Protein AF-A0A1C4P9S2-F1 (afdb_monomer_lite)

Secondary structure (DSSP, 8-state):
-----------------------------------------------PPPGGGS--PPPEE--------HHHHHTHHHHHHHHHHHHHHHHHHHHHHHHHHHHHHHHHSS--HHHHHHHHHHHHHHHHHHHHHTTS-SSPPPS-SS--TT-S-EE--------HHHHHTHHHHHHHHHHHHHHHHHHHHHTHHHHHHHHHHHSS--HHHHHHHHHHHHHHHHHHHHHTTS-SS----TT---TT-S-TT---STTSS----HHHHHHHHHHHHHHHHHHTTTT--------------------

Sequence (303 aa):
TADPAHGGPGAGGPGAGGPSGADPARASPAGRAALGGRAAGGQGAVPYPPESAFEWLPPLDLPGPGRQRRWTVLLRLPLLLPHAVVLFFLSLAAFFTAIAGWFAALVLGRLPEPVFRYLAAYLAYEARVGASAMLLVDRYPPFALFRATGYEVRFENRPTHLNRLAVLFRIVLIIPAWIIASLVMSGWWTLGLLWWLITLVLGRMPLALHGASAAALRYHLRASAYWLLLTPAYPKRFFGDEPGVTDPVERYSATRPLLLSRGGKWLLVLFLVAGVVGGGRGSTYTSPHEETDTARPGSTAGR

Radius of gyration: 32.55 Å; chains: 1; bounding box: 92×138×60 Å

Structure (mmCIF, N/CA/C/O backbone):
data_AF-A0A1C4P9S2-F1
#
_entry.id   AF-A0A1C4P9S2-F1
#
loop_
_atom_site.group_PDB
_atom_site.id
_atom_site.type_symbol
_atom_site.label_atom_id
_atom_site.label_alt_id
_atom_site.label_comp_id
_atom_site.label_asym_id
_atom_site.label_entity_id
_atom_site.label_seq_id
_atom_site.pdbx_PDB_ins_code
_atom_site.Cartn_x
_atom_site.Cartn_y
_atom_site.Cartn_z
_atom_site.occupancy
_atom_site.B_iso_or_equiv
_atom_site.auth_seq_id
_atom_site.auth_comp_id
_atom_site.auth_asym_id
_atom_site.auth_atom_id
_atom_site.pdbx_PDB_model_num
ATOM 1 N N . THR A 1 1 ? -60.360 -40.715 -30.160 1.00 43.09 1 THR A N 1
ATOM 2 C CA . THR A 1 1 ? -60.037 -41.711 -31.202 1.00 43.09 1 THR A CA 1
ATOM 3 C C . THR A 1 1 ? -58.537 -41.939 -31.155 1.00 43.09 1 THR A C 1
ATOM 5 O O . THR A 1 1 ? -57.797 -41.087 -31.611 1.00 43.09 1 THR A O 1
ATOM 8 N N . ALA A 1 2 ? -58.042 -42.844 -30.312 1.00 40.81 2 ALA A N 1
ATOM 9 C CA . ALA A 1 2 ? -58.167 -44.311 -30.355 1.00 40.81 2 ALA A CA 1
ATOM 10 C C . ALA A 1 2 ? -56.935 -44.938 -31.041 1.00 40.81 2 ALA A C 1
ATOM 12 O O . ALA A 1 2 ? -56.831 -44.932 -32.262 1.00 40.81 2 ALA A O 1
ATOM 13 N N . ASP A 1 3 ? -56.029 -45.448 -30.204 1.00 50.78 3 ASP A N 1
ATOM 14 C CA . ASP A 1 3 ? -55.102 -46.555 -30.494 1.00 50.78 3 ASP A CA 1
ATOM 15 C C . ASP A 1 3 ? -55.925 -47.861 -30.676 1.00 50.78 3 ASP A C 1
ATOM 17 O O . ASP A 1 3 ? -57.063 -47.902 -30.181 1.00 50.78 3 ASP A O 1
ATOM 21 N N . PRO A 1 4 ? -55.443 -48.898 -31.399 1.00 54.06 4 PRO A N 1
ATOM 22 C CA . PRO A 1 4 ? -54.809 -50.018 -30.682 1.00 54.06 4 PRO A CA 1
ATOM 23 C C . PRO A 1 4 ? -53.700 -50.803 -31.435 1.00 54.06 4 PRO A C 1
ATOM 25 O O . PRO A 1 4 ? -53.904 -51.347 -32.517 1.00 54.06 4 PRO A O 1
ATOM 28 N N . ALA A 1 5 ? -52.561 -50.963 -30.759 1.00 42.81 5 ALA A N 1
ATOM 29 C CA . ALA A 1 5 ? -52.025 -52.217 -30.189 1.00 42.81 5 ALA A CA 1
ATOM 30 C C . ALA A 1 5 ? -52.048 -53.592 -30.923 1.00 42.81 5 ALA A C 1
ATOM 32 O O . ALA A 1 5 ? -53.068 -54.085 -31.394 1.00 42.81 5 ALA A O 1
ATOM 33 N N . HIS A 1 6 ? -50.936 -54.320 -30.707 1.00 39.09 6 HIS A N 1
ATOM 34 C CA . HIS A 1 6 ? -50.820 -55.780 -30.485 1.00 39.09 6 HIS A CA 1
ATOM 35 C C . HIS A 1 6 ? -49.649 -56.039 -29.489 1.00 39.09 6 HIS A C 1
ATOM 37 O O . HIS A 1 6 ? -48.761 -55.199 -29.383 1.00 39.09 6 HIS A O 1
ATOM 43 N N . GLY A 1 7 ? -49.535 -57.137 -28.721 1.00 33.34 7 GLY A N 1
ATOM 44 C CA . GLY A 1 7 ? -50.433 -58.299 -28.582 1.00 33.34 7 GLY A CA 1
ATOM 45 C C . GLY A 1 7 ? -50.246 -59.162 -27.305 1.00 33.34 7 GLY A C 1
ATOM 46 O O . GLY A 1 7 ? -51.247 -59.636 -26.777 1.00 33.34 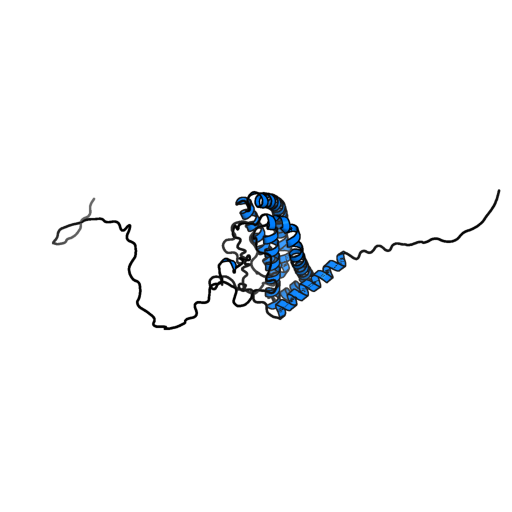7 GLY A O 1
ATOM 47 N N . GLY A 1 8 ? -49.027 -59.337 -26.758 1.00 34.25 8 GLY A N 1
ATOM 48 C CA . GLY A 1 8 ? -48.780 -60.149 -25.532 1.00 34.25 8 GLY A CA 1
ATOM 49 C C . GLY A 1 8 ? -48.344 -61.606 -25.806 1.00 34.25 8 GLY A C 1
ATOM 50 O O . GLY A 1 8 ? -47.977 -61.876 -26.951 1.00 34.25 8 GLY A O 1
ATOM 51 N N . PRO A 1 9 ? -48.373 -62.558 -24.831 1.00 50.38 9 PRO A N 1
ATOM 52 C CA . PRO A 1 9 ? -48.707 -62.498 -23.381 1.00 50.38 9 PRO A CA 1
ATOM 53 C C . PRO A 1 9 ? -47.539 -62.963 -22.439 1.00 50.38 9 PRO A C 1
ATOM 55 O O . PRO A 1 9 ? -46.553 -63.501 -22.923 1.00 50.38 9 PRO A O 1
ATOM 58 N N . GLY A 1 10 ? -47.498 -62.669 -21.122 1.00 37.28 10 GLY A N 1
ATOM 59 C CA . GLY A 1 10 ? -48.033 -63.474 -19.981 1.00 37.28 10 GLY A CA 1
ATOM 60 C C . GLY A 1 10 ? -46.950 -64.378 -19.313 1.00 37.28 10 GLY A C 1
ATOM 61 O O . GLY A 1 10 ? -46.092 -64.869 -20.027 1.00 37.28 10 GLY A O 1
ATOM 62 N N . ALA A 1 11 ? -46.874 -64.681 -18.000 1.00 37.53 11 ALA A N 1
ATOM 63 C CA . ALA A 1 11 ? -47.610 -64.281 -16.781 1.00 37.53 11 ALA A CA 1
ATOM 64 C C . ALA A 1 11 ? -46.820 -64.679 -15.483 1.00 37.53 11 ALA A C 1
ATOM 66 O O . ALA A 1 11 ? -45.961 -65.555 -15.557 1.00 37.53 11 ALA A O 1
ATOM 67 N N . GLY A 1 12 ? -47.145 -64.116 -14.297 1.00 32.09 12 GLY A N 1
ATOM 68 C CA . GLY A 1 12 ? -46.729 -64.644 -12.965 1.00 32.09 12 GLY A CA 1
ATOM 69 C C . GLY A 1 12 ? -46.293 -63.614 -11.889 1.00 32.09 12 GLY A C 1
ATOM 70 O O . GLY A 1 12 ? -45.352 -62.861 -12.105 1.00 32.09 12 GLY A O 1
ATOM 71 N N . GLY A 1 13 ? -46.935 -63.608 -10.707 1.00 31.22 13 GLY A N 1
ATOM 72 C CA . GLY A 1 13 ? -46.513 -62.891 -9.469 1.00 31.22 13 GLY A CA 1
ATOM 73 C C . GLY A 1 13 ? -46.615 -63.831 -8.245 1.00 31.22 13 GLY A C 1
ATOM 74 O O . GLY A 1 13 ? -46.592 -65.039 -8.477 1.00 31.22 13 GLY A O 1
ATOM 75 N N . PRO A 1 14 ? -46.885 -63.391 -6.988 1.00 49.97 14 PRO A N 1
ATOM 76 C CA . PRO A 1 14 ? -46.639 -62.100 -6.303 1.00 49.97 14 PRO A CA 1
ATOM 77 C C . PRO A 1 14 ? -46.088 -62.247 -4.834 1.00 49.97 14 PRO A C 1
ATOM 79 O O . PRO A 1 14 ? -46.028 -63.352 -4.308 1.00 49.97 14 PRO A O 1
ATOM 82 N N . GLY A 1 15 ? -45.837 -61.138 -4.101 1.00 32.25 15 GLY A N 1
ATOM 83 C CA . GLY A 1 15 ? -46.148 -61.056 -2.642 1.00 32.25 15 GLY A CA 1
ATOM 84 C C . GLY A 1 15 ? -45.057 -60.714 -1.586 1.00 32.25 15 GLY A C 1
ATOM 85 O O . GLY A 1 15 ? -43.970 -61.273 -1.611 1.00 32.25 15 GLY A O 1
ATOM 86 N N . ALA A 1 16 ? -45.460 -59.885 -0.592 1.00 34.88 16 ALA A N 1
ATOM 87 C CA . ALA A 1 16 ? -44.847 -59.561 0.731 1.00 34.88 16 ALA A CA 1
ATOM 88 C C . ALA A 1 16 ? -43.440 -58.892 0.769 1.00 34.88 16 ALA A C 1
ATOM 90 O O . ALA A 1 16 ? -42.614 -59.128 -0.097 1.00 34.88 16 ALA A O 1
ATOM 91 N N . GLY A 1 17 ? -43.053 -58.049 1.745 1.00 30.64 17 GLY A N 1
ATOM 92 C CA . GLY A 1 17 ? -43.704 -57.440 2.926 1.00 30.64 17 GLY A CA 1
ATOM 93 C C . GLY A 1 17 ? -42.649 -56.651 3.755 1.00 30.64 17 GLY A C 1
ATOM 94 O O . GLY A 1 17 ? -41.479 -57.015 3.713 1.00 30.64 17 GLY A O 1
ATOM 95 N N . GLY A 1 18 ? -43.005 -55.550 4.443 1.00 29.45 18 GLY A N 1
ATOM 96 C CA . GLY A 1 18 ? -42.052 -54.673 5.187 1.00 29.45 18 GLY A CA 1
ATOM 97 C C . GLY A 1 18 ? -41.648 -55.179 6.597 1.00 29.45 18 GLY A C 1
ATOM 98 O O . GLY A 1 18 ? -41.830 -56.369 6.845 1.00 29.45 18 GLY A O 1
ATOM 99 N N . PRO A 1 19 ? -41.197 -54.324 7.562 1.00 48.16 19 PRO A N 1
ATOM 100 C CA . PRO A 1 19 ? -41.138 -52.851 7.534 1.00 48.16 19 PRO A CA 1
ATOM 101 C C . PRO A 1 19 ? -39.893 -52.172 8.204 1.00 48.16 19 PRO A C 1
A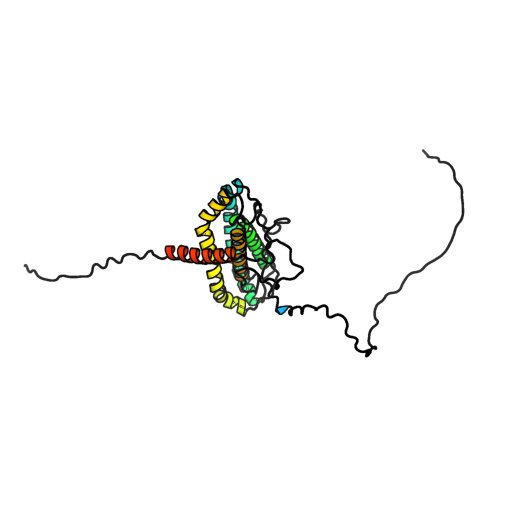TOM 103 O O . PRO A 1 19 ? -38.909 -52.796 8.581 1.00 48.16 19 PRO A O 1
ATOM 106 N N . SER A 1 20 ? -40.005 -50.844 8.334 1.00 34.25 20 SER A N 1
ATOM 107 C CA . SER A 1 20 ? -39.128 -49.805 8.918 1.00 34.25 20 SER A CA 1
ATOM 108 C C . SER A 1 20 ? -38.593 -49.968 10.366 1.00 34.25 20 SER A C 1
ATOM 110 O O . SER A 1 20 ? -39.341 -50.376 11.249 1.00 34.25 20 SER A O 1
ATOM 112 N N . GLY A 1 21 ? -37.386 -49.419 10.621 1.00 30.78 21 GLY A N 1
ATOM 113 C CA . GLY A 1 21 ? -37.150 -48.447 11.718 1.00 30.78 21 GLY A CA 1
ATOM 114 C C . GLY A 1 21 ? -36.255 -48.831 12.919 1.00 30.78 21 GLY A C 1
ATOM 115 O O . GLY A 1 21 ? -36.656 -49.662 13.724 1.00 30.78 21 GLY A O 1
ATOM 116 N N . ALA A 1 22 ? -35.116 -48.131 13.111 1.00 33.59 22 ALA A N 1
ATOM 117 C CA . ALA A 1 22 ? -34.456 -47.886 14.418 1.00 33.59 22 ALA A CA 1
ATOM 118 C C . ALA A 1 22 ? -33.306 -46.839 14.344 1.00 33.59 22 ALA A C 1
ATOM 120 O O . ALA A 1 22 ? -32.518 -46.846 13.399 1.00 33.59 22 ALA A O 1
ATOM 121 N N . ASP A 1 23 ? -33.193 -45.982 15.368 1.00 33.44 23 ASP A N 1
ATOM 122 C CA . ASP A 1 23 ? -32.120 -44.987 15.601 1.00 33.44 23 ASP A CA 1
ATOM 123 C C . ASP A 1 23 ? -30.788 -45.601 16.093 1.00 33.44 23 ASP A C 1
ATOM 125 O O . ASP A 1 23 ? -30.810 -46.582 16.841 1.00 33.44 23 ASP A O 1
ATOM 129 N N . PRO A 1 24 ? -29.634 -44.944 15.848 1.00 43.34 24 PRO A N 1
ATOM 130 C CA . PRO A 1 24 ? -28.403 -45.165 16.603 1.00 43.34 24 PRO A CA 1
ATOM 131 C C . PRO A 1 24 ? -27.957 -43.909 17.380 1.00 43.34 24 PRO A C 1
ATOM 133 O O . PRO A 1 24 ? -27.133 -43.120 16.913 1.00 43.34 24 PRO A O 1
ATOM 136 N N . ALA A 1 25 ? -28.425 -43.759 18.623 1.00 34.59 25 ALA A N 1
ATOM 137 C CA . ALA A 1 25 ? -27.866 -42.803 19.581 1.00 34.59 25 ALA A CA 1
ATOM 138 C C . ALA A 1 25 ? -27.509 -43.487 20.913 1.00 34.59 25 ALA A C 1
ATOM 140 O O . ALA A 1 25 ? -28.340 -44.171 21.502 1.00 34.59 25 ALA A O 1
ATOM 141 N N . ARG A 1 26 ? -26.297 -43.190 21.419 1.00 31.45 26 ARG A N 1
ATOM 142 C CA . ARG A 1 26 ? -25.684 -43.621 22.702 1.00 31.45 26 ARG A CA 1
ATOM 143 C C . ARG A 1 26 ? -25.128 -45.057 22.775 1.00 31.45 26 ARG A C 1
ATOM 145 O O . ARG A 1 26 ? -25.844 -45.987 23.119 1.00 31.45 26 ARG A O 1
ATOM 152 N N . ALA A 1 27 ? -23.798 -45.180 22.671 1.00 32.78 27 ALA A N 1
ATOM 153 C CA . ALA A 1 27 ? -23.015 -46.133 23.475 1.00 32.78 27 ALA A CA 1
ATOM 154 C C . ALA A 1 27 ? -21.528 -45.722 23.606 1.00 32.78 27 ALA A C 1
ATOM 156 O O . ALA A 1 27 ? -20.741 -45.771 22.664 1.00 32.78 27 ALA A O 1
ATOM 157 N N . SER A 1 28 ? -21.143 -45.333 24.816 1.00 30.88 28 SER A N 1
ATOM 158 C CA . SER A 1 28 ? -19.783 -45.322 25.381 1.00 30.88 28 SER A CA 1
ATOM 159 C C . SER A 1 28 ? -19.964 -45.300 26.908 1.00 30.88 28 SER A C 1
ATOM 161 O O . SER A 1 28 ? -20.996 -44.773 27.337 1.00 30.88 28 SER A O 1
ATOM 163 N N . PRO A 1 29 ? -19.040 -45.835 27.737 1.00 46.12 29 PRO A N 1
ATOM 164 C CA . PRO A 1 29 ? -17.592 -45.866 27.491 1.00 46.12 29 PRO A CA 1
ATOM 165 C C . PRO A 1 29 ? -16.850 -47.162 27.927 1.00 46.12 29 PRO A C 1
ATOM 167 O O . PRO A 1 29 ? -17.450 -48.111 28.413 1.00 46.12 29 PRO A O 1
ATOM 170 N N . ALA A 1 30 ? -15.512 -47.087 27.853 1.00 30.59 30 ALA A N 1
ATOM 171 C CA . ALA A 1 30 ? -14.510 -47.806 28.660 1.00 30.59 30 ALA A CA 1
ATOM 172 C C . ALA A 1 30 ? -14.251 -49.312 28.417 1.00 30.59 30 ALA A C 1
ATOM 174 O O . ALA A 1 30 ? -15.158 -50.123 28.283 1.00 30.59 30 ALA A O 1
ATOM 175 N N . GLY A 1 31 ? -12.961 -49.692 28.483 1.00 29.77 31 GLY A N 1
ATOM 176 C CA . GLY A 1 31 ? -12.561 -51.072 28.802 1.00 29.77 31 GLY A CA 1
ATOM 177 C C . GLY A 1 31 ? -11.628 -51.813 27.835 1.00 29.77 31 GLY A C 1
ATOM 178 O O . GLY A 1 31 ? -11.924 -52.956 27.502 1.00 29.77 31 GLY A O 1
ATOM 179 N N . ARG A 1 32 ? -10.475 -51.249 27.430 1.00 33.78 32 ARG A N 1
ATOM 180 C CA . ARG A 1 32 ? -9.329 -52.082 26.990 1.00 33.78 32 ARG A CA 1
ATOM 181 C C . ARG A 1 32 ? -7.975 -51.371 27.089 1.00 33.78 32 ARG A C 1
ATOM 183 O O . ARG A 1 32 ? -7.529 -50.701 26.164 1.00 33.78 32 ARG A O 1
ATOM 190 N N . ALA A 1 33 ? -7.324 -51.539 28.236 1.00 32.50 33 ALA A N 1
ATOM 191 C CA . ALA A 1 33 ? -5.915 -51.210 28.426 1.00 32.50 33 ALA A CA 1
ATOM 192 C C . ALA A 1 33 ? -5.016 -52.414 28.075 1.00 32.50 33 ALA A C 1
ATOM 194 O O . ALA A 1 33 ? -5.471 -53.554 28.088 1.00 32.50 33 ALA A O 1
ATOM 195 N N . ALA A 1 34 ? -3.732 -52.126 27.843 1.00 33.06 34 ALA A N 1
ATOM 196 C CA . ALA A 1 34 ? -2.607 -53.067 27.811 1.00 33.06 34 ALA A CA 1
ATOM 197 C C . ALA A 1 34 ? -2.615 -54.183 26.739 1.00 33.06 34 ALA A C 1
ATOM 199 O O . ALA A 1 34 ? -2.953 -55.335 26.996 1.00 33.06 34 ALA A O 1
ATOM 200 N N . LEU A 1 35 ? -2.026 -53.873 25.580 1.00 36.16 35 LEU A N 1
ATOM 201 C CA . LEU A 1 35 ? -1.140 -54.812 24.885 1.00 36.16 35 LEU A CA 1
ATOM 202 C C . LEU A 1 35 ? 0.050 -54.021 24.327 1.00 36.16 35 LEU A C 1
ATOM 204 O O . LEU A 1 35 ? -0.124 -53.027 23.624 1.00 36.16 35 LEU A O 1
ATOM 208 N N . GLY A 1 36 ? 1.253 -54.380 24.772 1.00 30.00 36 GLY A N 1
ATOM 209 C CA . GLY A 1 36 ? 2.428 -53.520 24.672 1.00 30.00 36 GLY A CA 1
ATOM 210 C C . GLY A 1 36 ? 3.180 -53.601 23.344 1.00 30.00 36 GLY A C 1
ATOM 211 O O . GLY A 1 36 ? 3.306 -54.663 22.745 1.00 30.00 36 GLY A O 1
ATOM 212 N N . GLY A 1 37 ? 3.750 -52.458 22.960 1.00 36.78 37 GLY A N 1
ATOM 213 C CA . GLY A 1 37 ? 5.077 -52.332 22.354 1.00 36.78 37 GLY A CA 1
ATOM 214 C C . GLY A 1 37 ? 5.491 -53.317 21.257 1.00 36.78 37 GLY A C 1
ATOM 215 O O . GLY A 1 37 ? 6.175 -54.303 21.524 1.00 36.78 37 GLY A O 1
ATOM 216 N N . ARG A 1 38 ? 5.311 -52.908 19.997 1.00 32.47 38 ARG A N 1
ATOM 217 C CA . ARG A 1 38 ? 6.300 -53.212 18.955 1.00 32.47 38 ARG A CA 1
ATOM 218 C C . ARG A 1 38 ? 6.548 -51.976 18.099 1.00 32.47 38 ARG A C 1
ATOM 220 O O . ARG A 1 38 ? 5.682 -51.553 17.341 1.00 32.47 38 ARG A O 1
ATOM 227 N N . ALA A 1 39 ? 7.726 -51.380 18.261 1.00 44.09 39 ALA A N 1
ATOM 228 C CA . ALA A 1 39 ? 8.149 -50.231 17.473 1.00 44.09 39 ALA A CA 1
ATOM 229 C C . ALA A 1 39 ? 8.314 -50.630 15.998 1.00 44.09 39 ALA A C 1
ATOM 231 O O . ALA A 1 39 ? 9.032 -51.581 15.689 1.00 44.09 39 ALA A O 1
ATOM 232 N N . ALA A 1 40 ? 7.668 -49.892 15.095 1.00 37.59 40 ALA A N 1
ATOM 233 C CA . ALA A 1 40 ? 7.840 -50.034 13.656 1.00 37.59 40 ALA A CA 1
ATOM 234 C C . ALA A 1 40 ? 7.594 -48.688 12.959 1.00 37.59 40 ALA A C 1
ATOM 236 O O . ALA A 1 40 ? 6.541 -48.085 13.135 1.00 37.59 40 ALA A O 1
ATOM 237 N N . GLY A 1 41 ? 8.557 -48.247 12.144 1.00 34.34 41 GLY A N 1
ATOM 238 C CA . GLY A 1 41 ? 8.346 -47.203 11.137 1.00 34.34 41 GLY A CA 1
ATOM 239 C C . GLY A 1 41 ? 8.140 -45.783 11.666 1.00 34.34 41 GLY A C 1
ATOM 240 O O . GLY A 1 41 ? 7.056 -45.224 11.529 1.00 34.34 41 GLY A O 1
ATOM 241 N N . GLY A 1 42 ? 9.208 -45.154 12.165 1.00 38.12 42 GLY A N 1
ATOM 242 C CA . GLY A 1 42 ? 9.249 -43.706 12.386 1.00 38.12 42 GLY A CA 1
ATOM 243 C C . GLY A 1 42 ? 9.218 -42.915 11.073 1.00 38.12 42 GLY A C 1
ATOM 244 O O . GLY A 1 42 ? 10.230 -42.351 10.668 1.00 38.12 42 GLY A O 1
ATOM 245 N N . GLN A 1 43 ? 8.060 -42.851 10.415 1.00 38.75 43 GLN A N 1
ATOM 246 C CA . GLN A 1 43 ? 7.764 -41.754 9.499 1.00 38.75 43 GLN A CA 1
ATOM 247 C C . GLN A 1 43 ? 7.588 -40.517 10.372 1.00 38.75 43 GLN A C 1
ATOM 249 O O . GLN A 1 43 ? 6.674 -40.468 11.194 1.00 38.75 43 GLN A O 1
ATOM 254 N N . GLY A 1 44 ? 8.518 -39.568 10.260 1.00 37.69 44 GLY A N 1
ATOM 255 C CA . GLY A 1 44 ? 8.544 -38.391 11.116 1.00 37.69 44 GLY A CA 1
ATOM 256 C C . GLY A 1 44 ? 7.249 -37.601 10.987 1.00 37.69 44 GLY A C 1
ATOM 257 O O . GLY A 1 44 ? 7.083 -36.846 10.030 1.00 37.69 44 GLY A O 1
ATOM 258 N N . ALA A 1 45 ? 6.359 -37.751 11.970 1.00 42.94 45 ALA A N 1
ATOM 259 C CA . ALA A 1 45 ? 5.307 -36.788 12.225 1.00 42.94 45 ALA A CA 1
ATOM 260 C C . ALA A 1 45 ? 6.015 -35.466 12.515 1.00 42.94 45 ALA A C 1
ATOM 262 O O . ALA A 1 45 ? 6.546 -35.269 13.609 1.00 42.94 45 ALA A O 1
ATOM 263 N N . VAL A 1 46 ? 6.104 -34.612 11.491 1.00 54.59 46 VAL A N 1
ATOM 264 C CA . VAL A 1 46 ? 6.636 -33.256 11.619 1.00 54.59 46 VAL A CA 1
ATOM 265 C C . VAL A 1 46 ? 5.871 -32.633 12.780 1.00 54.59 46 VAL A C 1
ATOM 267 O O . VAL A 1 46 ? 4.641 -32.580 12.690 1.00 54.59 46 VAL A O 1
ATOM 270 N N . PRO A 1 47 ? 6.532 -32.238 13.885 1.00 51.75 47 PRO A N 1
ATOM 271 C CA . PRO A 1 47 ? 5.823 -31.637 14.997 1.00 51.75 47 PRO A CA 1
ATOM 272 C C . PRO A 1 47 ? 5.190 -30.362 14.463 1.00 51.75 47 PRO A C 1
ATOM 274 O O . PRO A 1 47 ? 5.906 -29.403 14.175 1.00 51.75 47 PRO A O 1
ATOM 277 N N . TYR A 1 48 ? 3.870 -30.378 14.260 1.00 47.16 48 TYR A N 1
ATOM 278 C CA . TYR A 1 48 ? 3.144 -29.176 13.895 1.00 47.16 48 TYR A CA 1
ATOM 279 C C . TYR A 1 48 ? 3.441 -28.159 14.996 1.00 47.16 48 TYR A C 1
ATOM 281 O O . TYR A 1 48 ? 3.172 -28.454 16.168 1.00 47.16 48 TYR A O 1
ATOM 289 N N . PRO A 1 49 ? 4.044 -27.001 14.665 1.00 53.72 49 PRO A N 1
ATOM 290 C CA . PRO A 1 49 ? 4.174 -25.927 15.630 1.00 53.72 49 PRO A CA 1
ATOM 291 C C . PRO A 1 49 ? 2.796 -25.657 16.247 1.00 53.72 49 PRO A C 1
ATOM 293 O O . PRO A 1 49 ? 1.798 -25.753 15.525 1.00 53.72 49 PRO A O 1
ATOM 296 N N . PRO A 1 50 ? 2.709 -25.344 17.554 1.00 48.12 50 PRO A N 1
ATOM 297 C CA . PRO A 1 50 ? 1.426 -25.015 18.166 1.00 48.12 50 PRO A CA 1
ATOM 298 C C . PRO A 1 50 ? 0.750 -23.906 17.354 1.00 48.12 50 PRO A C 1
ATOM 300 O O . PRO A 1 50 ? 1.439 -23.062 16.785 1.00 48.12 50 PRO A O 1
ATOM 303 N N . GLU A 1 51 ? -0.582 -23.875 17.302 1.00 50.62 51 GLU A N 1
ATOM 304 C CA . GLU A 1 51 ? -1.333 -22.950 16.430 1.00 50.62 51 GLU A CA 1
ATOM 305 C C . GLU A 1 51 ? -0.961 -21.465 16.650 1.00 50.62 51 GLU A C 1
ATOM 307 O O . GLU A 1 51 ? -1.080 -20.642 15.746 1.00 50.62 51 GLU A O 1
ATOM 312 N N . SER A 1 52 ? -0.422 -21.128 17.827 1.00 45.22 52 SER A N 1
ATOM 313 C CA . SER A 1 52 ? 0.129 -19.814 18.186 1.00 45.22 52 SER A CA 1
ATOM 314 C C . SER A 1 52 ? 1.488 -19.460 17.556 1.00 45.22 52 SER A C 1
ATOM 316 O O . SER A 1 52 ? 1.854 -18.286 17.534 1.00 45.22 52 SER A O 1
ATOM 318 N N . ALA A 1 53 ? 2.250 -20.434 17.051 1.00 44.25 53 ALA A N 1
ATOM 319 C CA . ALA A 1 53 ? 3.540 -20.227 16.388 1.00 44.25 53 ALA A CA 1
ATOM 320 C C . ALA A 1 53 ? 3.393 -19.794 14.917 1.00 44.25 53 ALA A C 1
ATOM 322 O O . ALA A 1 53 ? 4.313 -19.197 14.353 1.00 44.25 53 ALA A O 1
ATOM 323 N N . PHE A 1 54 ? 2.228 -20.030 14.306 1.00 51.56 54 PHE A N 1
ATOM 324 C CA . PHE A 1 54 ? 1.866 -19.466 13.008 1.00 51.56 54 PHE A CA 1
ATOM 325 C C . PHE A 1 54 ? 1.146 -18.125 13.199 1.00 51.56 54 PHE A C 1
ATOM 327 O O . PHE A 1 54 ? -0.067 -18.013 13.033 1.00 51.56 54 PHE A O 1
ATOM 334 N N . GLU A 1 55 ? 1.910 -17.074 13.526 1.00 62.22 55 GLU A N 1
ATOM 335 C CA . GLU A 1 55 ? 1.414 -15.693 13.443 1.00 62.22 55 GLU A CA 1
ATOM 336 C C . GLU A 1 55 ? 0.906 -15.451 12.011 1.00 62.22 55 GLU A C 1
ATOM 338 O O . GLU A 1 55 ? 1.690 -15.391 11.059 1.00 62.22 55 GLU A O 1
ATOM 343 N N . TRP A 1 56 ? -0.416 -15.362 11.839 1.00 62.09 56 TRP A N 1
ATOM 344 C CA . TRP A 1 56 ? -1.023 -15.213 10.520 1.00 62.09 56 TRP A CA 1
ATOM 345 C C . TRP A 1 56 ? -0.720 -13.813 9.964 1.00 62.09 56 TRP A C 1
ATOM 347 O O . TRP A 1 56 ? -1.264 -12.800 10.410 1.00 62.09 56 TRP A O 1
ATOM 357 N N . LEU A 1 57 ? 0.187 -13.748 8.986 1.00 67.44 57 LEU A N 1
ATOM 358 C CA . LEU A 1 57 ? 0.505 -12.530 8.243 1.00 67.44 57 LEU A CA 1
ATOM 359 C C . LEU A 1 57 ? -0.302 -12.508 6.939 1.00 67.44 57 LEU A C 1
ATOM 361 O O . LEU A 1 57 ? -0.198 -13.475 6.181 1.00 67.44 57 LEU A O 1
ATOM 365 N N . PRO A 1 58 ? -0.986 -11.395 6.596 1.00 66.50 58 PRO A N 1
ATOM 366 C CA . PRO A 1 58 ? -1.708 -11.272 5.334 1.00 66.50 58 PRO A CA 1
ATOM 367 C C . PRO A 1 58 ? -0.850 -11.701 4.127 1.00 66.50 58 PRO A C 1
ATOM 369 O O . PRO A 1 58 ? 0.251 -11.150 3.919 1.00 66.50 58 PRO A O 1
ATOM 372 N N . PRO A 1 59 ? -1.289 -12.715 3.359 1.00 65.69 59 PRO A N 1
ATOM 373 C CA . PRO A 1 59 ? -0.621 -13.140 2.142 1.00 65.69 59 PRO A CA 1
ATOM 374 C C . PRO A 1 59 ? -0.992 -12.203 0.987 1.00 65.69 59 PRO A C 1
ATOM 376 O O . PRO A 1 59 ? -2.101 -11.675 0.919 1.00 65.69 59 PRO A O 1
ATOM 379 N N . LEU A 1 60 ? -0.051 -12.021 0.062 1.00 68.25 60 LEU A N 1
ATOM 380 C CA . LEU A 1 60 ? -0.295 -11.371 -1.220 1.00 68.25 60 LEU A CA 1
ATOM 381 C C . LEU A 1 60 ? -0.057 -12.413 -2.310 1.00 68.25 60 LEU A C 1
ATOM 383 O O . LEU A 1 60 ? 1.091 -12.753 -2.597 1.00 68.25 60 LEU A O 1
ATOM 387 N N . ASP A 1 61 ? -1.135 -12.916 -2.899 1.00 64.75 61 ASP A N 1
ATOM 388 C CA . ASP A 1 61 ? -1.054 -13.843 -4.020 1.00 64.75 61 ASP A CA 1
ATOM 389 C C . ASP A 1 61 ? -0.878 -13.041 -5.317 1.00 64.75 61 ASP A C 1
ATOM 391 O O . ASP A 1 61 ? -1.691 -12.171 -5.639 1.00 64.75 61 ASP A O 1
ATOM 395 N N . LEU A 1 62 ? 0.198 -13.330 -6.055 1.00 66.00 62 LEU A N 1
ATOM 396 C CA . LEU A 1 62 ? 0.574 -12.682 -7.315 1.00 66.00 62 LEU A CA 1
ATOM 397 C C . LEU A 1 62 ? 1.014 -13.740 -8.343 1.00 66.00 62 LEU A C 1
ATOM 399 O O . LEU A 1 62 ? 1.803 -14.625 -7.983 1.00 66.00 62 LEU A O 1
ATOM 403 N N . PRO A 1 63 ? 0.555 -13.650 -9.607 1.00 67.19 63 PRO A N 1
ATOM 404 C CA . PRO A 1 63 ? 0.993 -14.545 -10.673 1.00 67.19 63 PRO A CA 1
ATOM 405 C C . PRO A 1 63 ? 2.486 -14.348 -10.971 1.00 67.19 63 PRO A C 1
ATOM 407 O O . PRO A 1 63 ? 3.051 -13.289 -10.704 1.00 67.19 63 PRO A O 1
ATOM 410 N N . GLY A 1 64 ? 3.120 -15.372 -11.547 1.00 60.53 64 GLY A N 1
ATOM 411 C CA . GLY A 1 64 ? 4.528 -15.299 -11.944 1.00 60.53 64 GLY A CA 1
ATOM 412 C C . GLY A 1 64 ? 4.769 -14.297 -13.086 1.00 60.53 64 GLY A C 1
ATOM 413 O O . GLY A 1 64 ? 3.819 -13.876 -13.749 1.00 60.53 64 GLY A O 1
ATOM 414 N N . PRO A 1 65 ? 6.033 -13.925 -13.361 1.00 63.72 65 PRO A N 1
ATOM 415 C CA . PRO A 1 65 ? 6.368 -12.896 -14.345 1.00 63.72 65 PRO A CA 1
ATOM 416 C C . PRO A 1 65 ? 5.940 -13.285 -15.770 1.00 63.72 65 PRO A C 1
ATOM 418 O O . PRO A 1 65 ? 6.585 -14.100 -16.434 1.00 63.72 65 PRO A O 1
ATOM 421 N N . GLY A 1 66 ? 4.854 -12.665 -16.238 1.00 63.72 66 GLY A N 1
ATOM 422 C CA . GLY A 1 66 ? 4.284 -12.843 -17.574 1.00 63.72 66 GLY A CA 1
ATOM 423 C C . GLY A 1 66 ? 4.995 -12.068 -18.693 1.00 63.72 66 GLY A C 1
ATOM 424 O O . GLY A 1 66 ? 5.930 -11.289 -18.475 1.00 63.72 66 GLY A O 1
ATOM 425 N N . ARG A 1 67 ? 4.537 -12.294 -19.933 1.00 61.47 67 ARG A N 1
ATOM 426 C CA . ARG A 1 67 ? 4.937 -11.518 -21.120 1.00 61.47 67 ARG A CA 1
ATOM 427 C C . ARG A 1 67 ? 4.086 -10.254 -21.229 1.00 61.47 67 ARG A C 1
ATOM 429 O O . ARG A 1 67 ? 2.949 -10.312 -21.698 1.00 61.47 67 ARG A O 1
ATOM 436 N N . GLN A 1 68 ? 4.694 -9.115 -20.920 1.00 63.91 68 GLN A N 1
ATOM 437 C CA . GLN A 1 68 ? 4.025 -7.820 -20.992 1.00 63.91 68 GLN A CA 1
ATOM 438 C C . GLN A 1 68 ? 3.909 -7.335 -22.439 1.00 63.91 68 GLN A C 1
ATOM 440 O O . GLN A 1 68 ? 4.835 -7.472 -23.243 1.00 63.91 68 GLN A O 1
ATOM 445 N N . ARG A 1 69 ? 2.783 -6.712 -22.800 1.00 67.00 69 ARG A N 1
ATOM 446 C CA . ARG A 1 69 ? 2.672 -6.022 -24.094 1.00 67.00 69 ARG A CA 1
ATOM 447 C C . ARG A 1 69 ? 3.312 -4.637 -23.956 1.00 67.00 69 ARG A C 1
ATOM 449 O O . ARG A 1 69 ? 2.913 -3.850 -23.108 1.00 67.00 69 ARG A O 1
ATOM 456 N N . ARG A 1 70 ? 4.283 -4.305 -24.814 1.00 69.38 70 ARG A N 1
ATOM 457 C CA . ARG A 1 70 ? 5.026 -3.021 -24.756 1.00 69.38 70 ARG A CA 1
ATOM 458 C C . ARG A 1 70 ? 4.092 -1.797 -24.745 1.00 69.38 70 ARG A C 1
ATOM 460 O O . ARG A 1 70 ? 4.288 -0.872 -23.965 1.00 69.38 70 ARG A O 1
ATOM 467 N N . TRP A 1 71 ? 3.013 -1.849 -25.526 1.00 61.41 71 TRP A N 1
ATOM 468 C CA . TRP A 1 71 ? 1.959 -0.827 -25.548 1.00 61.41 71 TRP A CA 1
ATOM 469 C C . TRP A 1 71 ? 1.198 -0.674 -24.222 1.00 61.41 71 TRP A C 1
ATOM 471 O O . TRP A 1 71 ? 0.887 0.449 -23.836 1.00 61.41 71 TRP A O 1
ATOM 481 N N . THR A 1 72 ? 0.934 -1.764 -23.489 1.00 67.12 72 THR A N 1
ATOM 482 C CA . THR A 1 72 ? 0.276 -1.684 -22.172 1.00 67.12 72 THR A CA 1
ATOM 483 C C . THR A 1 72 ? 1.226 -1.237 -21.064 1.00 67.12 72 THR A C 1
ATOM 485 O O . THR A 1 72 ? 0.742 -0.851 -20.010 1.00 67.12 72 THR A O 1
ATOM 488 N N . VAL A 1 73 ? 2.548 -1.256 -21.282 1.00 70.88 73 VAL A N 1
ATOM 489 C CA . VAL A 1 73 ? 3.543 -0.614 -20.399 1.00 70.88 73 VAL A CA 1
ATOM 490 C C . VAL A 1 73 ? 3.576 0.899 -20.644 1.00 70.88 73 VAL A C 1
ATOM 492 O O . VAL A 1 73 ? 3.493 1.677 -19.695 1.00 70.88 73 VAL A O 1
ATOM 495 N N . LEU A 1 74 ? 3.627 1.321 -21.915 1.00 74.44 74 LEU A N 1
ATOM 496 C CA . LEU A 1 74 ? 3.639 2.735 -22.308 1.00 74.44 74 LEU A CA 1
ATOM 497 C C . LEU A 1 74 ? 2.365 3.466 -21.848 1.00 74.44 74 LEU A C 1
ATOM 499 O O . LEU A 1 74 ? 2.433 4.460 -21.132 1.00 74.44 74 LEU A O 1
ATOM 503 N N . LEU A 1 75 ? 1.193 2.940 -22.216 1.00 75.12 75 LEU A N 1
ATOM 504 C CA . LEU A 1 75 ? -0.100 3.565 -21.924 1.00 75.12 75 LEU A CA 1
ATOM 505 C C . LEU A 1 75 ? -0.576 3.346 -20.480 1.00 75.12 75 LEU A C 1
ATOM 507 O O . LEU A 1 75 ? -1.648 3.827 -20.117 1.00 75.12 75 LEU A O 1
ATOM 511 N N . ARG A 1 76 ? 0.180 2.635 -19.630 1.00 75.44 76 ARG A N 1
ATOM 512 C CA . ARG A 1 76 ? -0.308 2.294 -18.288 1.00 75.44 76 ARG A CA 1
ATOM 513 C C . ARG A 1 76 ? -0.421 3.481 -17.355 1.00 75.44 76 ARG A C 1
ATOM 515 O O . ARG A 1 76 ? -1.394 3.541 -16.615 1.00 75.44 76 ARG A O 1
ATOM 522 N N . LEU A 1 77 ? 0.538 4.406 -17.395 1.00 75.81 77 LEU A N 1
ATOM 523 C CA . LEU A 1 77 ? 0.520 5.598 -16.547 1.00 75.81 77 LEU A CA 1
ATOM 524 C C . LEU A 1 77 ? -0.764 6.431 -16.754 1.00 75.81 77 LEU A C 1
ATOM 526 O O . LEU A 1 77 ? -1.486 6.625 -15.777 1.00 75.81 77 LEU A O 1
ATOM 530 N N . PRO A 1 78 ? -1.128 6.848 -17.990 1.00 81.06 78 PRO A N 1
ATOM 531 C CA . PRO A 1 78 ? -2.382 7.569 -18.210 1.00 81.06 78 PRO A CA 1
ATOM 532 C C . PRO A 1 78 ? -3.624 6.697 -17.969 1.00 81.06 78 PRO A C 1
ATOM 534 O O . PRO A 1 78 ? -4.607 7.188 -17.421 1.00 81.06 78 PRO A O 1
ATOM 537 N N . LEU A 1 79 ? -3.591 5.397 -18.292 1.00 80.69 79 LEU A N 1
ATOM 538 C CA . LEU A 1 79 ? -4.731 4.496 -18.057 1.00 80.69 79 LEU A CA 1
ATOM 539 C C . LEU A 1 79 ? -4.975 4.206 -16.559 1.00 80.69 79 LEU A C 1
ATOM 541 O O . LEU A 1 79 ? -6.079 3.835 -16.171 1.00 80.69 79 LEU A O 1
ATOM 545 N N . LEU A 1 80 ? -3.970 4.395 -15.699 1.00 83.19 80 LEU A N 1
ATOM 546 C CA . LEU A 1 80 ? -4.091 4.307 -14.240 1.00 83.19 80 LEU A CA 1
ATOM 547 C C . LEU A 1 80 ? -4.552 5.620 -13.588 1.00 83.19 80 LEU A C 1
ATOM 549 O O . LEU A 1 80 ? -4.962 5.587 -12.429 1.00 83.19 80 LEU A O 1
ATOM 553 N N . LEU A 1 81 ? -4.559 6.752 -14.302 1.00 86.56 81 LEU A N 1
ATOM 554 C CA . LEU A 1 81 ? -5.000 8.039 -13.751 1.00 86.56 81 LEU A CA 1
ATOM 555 C C . LEU A 1 81 ? -6.444 7.995 -13.194 1.00 86.56 81 LEU A C 1
ATOM 557 O O . LEU A 1 81 ? -6.643 8.446 -12.065 1.00 86.56 81 LEU A O 1
ATOM 561 N N . PRO A 1 82 ? -7.443 7.375 -13.862 1.00 87.25 82 PRO A N 1
ATOM 562 C CA . PRO A 1 82 ? -8.780 7.224 -13.282 1.00 87.25 82 PRO A CA 1
ATOM 563 C C . PRO A 1 82 ? -8.791 6.327 -12.033 1.00 87.25 82 PRO A C 1
ATOM 565 O O . PRO A 1 82 ? -9.545 6.574 -11.095 1.00 87.25 82 PRO A O 1
ATOM 568 N N . HIS A 1 83 ? -7.924 5.308 -11.979 1.00 86.94 83 HIS A N 1
ATOM 569 C CA . HIS A 1 83 ? -7.761 4.467 -10.789 1.00 86.94 83 HIS A CA 1
ATOM 570 C C . HIS A 1 83 ? -7.156 5.246 -9.613 1.00 86.94 83 HIS A C 1
ATOM 572 O O . HIS A 1 83 ? -7.573 5.017 -8.479 1.00 86.94 83 HIS A O 1
ATOM 578 N N . ALA A 1 84 ? -6.234 6.181 -9.866 1.00 85.69 84 ALA A N 1
ATOM 579 C CA . ALA A 1 84 ? -5.676 7.066 -8.845 1.00 85.69 84 ALA A CA 1
ATOM 580 C C . ALA A 1 84 ? -6.742 8.012 -8.262 1.00 85.69 84 ALA A C 1
ATOM 582 O O . ALA A 1 84 ? -6.828 8.149 -7.044 1.00 85.69 84 ALA A O 1
ATOM 583 N N . VAL A 1 85 ? -7.612 8.586 -9.105 1.00 89.88 85 VAL A N 1
ATOM 584 C CA . VAL A 1 85 ? -8.752 9.407 -8.652 1.00 89.88 85 VAL A CA 1
ATOM 585 C C . VAL A 1 85 ? -9.716 8.586 -7.791 1.00 89.88 85 VAL A C 1
ATOM 587 O O . VAL A 1 85 ? -10.082 9.015 -6.698 1.00 89.88 85 VAL A O 1
ATOM 590 N N . VAL A 1 86 ? -10.087 7.374 -8.225 1.00 90.69 86 VAL A N 1
ATOM 591 C CA . VAL A 1 86 ? -10.947 6.485 -7.423 1.00 90.69 86 VAL A CA 1
ATOM 592 C C . VAL A 1 86 ? -10.275 6.118 -6.097 1.00 90.69 86 VAL A C 1
ATOM 594 O O . VAL A 1 86 ? -10.930 6.196 -5.062 1.00 90.69 86 VAL A O 1
ATOM 597 N N . LEU A 1 87 ? -8.981 5.766 -6.102 1.00 89.50 87 LEU A N 1
ATOM 598 C CA . LEU A 1 87 ? -8.216 5.474 -4.884 1.00 89.50 87 LEU A CA 1
ATOM 599 C C . LEU A 1 87 ? -8.160 6.659 -3.919 1.00 89.50 87 LEU A C 1
ATOM 601 O O . LEU A 1 87 ? -8.217 6.426 -2.720 1.00 89.50 87 LEU A O 1
ATOM 605 N N . PHE A 1 88 ? -8.072 7.895 -4.410 1.00 90.88 88 PHE A N 1
ATOM 606 C CA . PHE A 1 88 ? -8.040 9.095 -3.572 1.00 90.88 88 PHE A CA 1
ATOM 607 C C . PHE A 1 88 ? -9.347 9.292 -2.786 1.00 90.88 88 PHE A C 1
ATOM 609 O O . PHE A 1 88 ? -9.323 9.474 -1.570 1.00 90.88 88 PHE A O 1
ATOM 616 N N . PHE A 1 89 ? -10.506 9.176 -3.442 1.00 93.62 89 PHE A N 1
ATOM 617 C CA . PHE A 1 89 ? -11.792 9.227 -2.732 1.00 93.62 89 PHE A CA 1
ATOM 618 C C . PHE A 1 89 ? -11.969 8.040 -1.775 1.00 93.62 89 PHE A C 1
ATOM 620 O O . PHE A 1 89 ? -12.508 8.187 -0.676 1.00 93.62 89 PHE A O 1
ATOM 627 N N . LEU A 1 90 ? -11.477 6.865 -2.171 1.00 91.31 90 LEU A N 1
ATOM 628 C CA . LEU A 1 90 ? -11.495 5.666 -1.342 1.00 91.31 90 LEU A CA 1
ATOM 629 C C . LEU A 1 90 ? -10.592 5.772 -0.109 1.00 91.31 90 LEU A C 1
ATOM 631 O O . LEU A 1 90 ? -10.994 5.333 0.962 1.00 91.31 90 LEU A O 1
ATOM 635 N N . SER A 1 91 ? -9.399 6.353 -0.228 1.00 89.81 91 SER A N 1
ATOM 636 C CA . SER A 1 91 ? -8.474 6.512 0.895 1.00 89.81 91 SER A CA 1
ATOM 637 C C . SER A 1 91 ? -8.976 7.563 1.882 1.00 89.81 91 SER A C 1
ATOM 639 O O . SER A 1 91 ? -8.834 7.371 3.087 1.00 89.81 91 SER A O 1
ATOM 641 N N . LEU A 1 92 ? -9.661 8.608 1.405 1.00 91.50 92 LEU A N 1
ATOM 642 C CA . LEU A 1 92 ? -10.343 9.578 2.261 1.00 91.50 92 LEU A CA 1
ATOM 643 C C . LEU A 1 92 ? -11.469 8.919 3.078 1.00 91.50 92 LEU 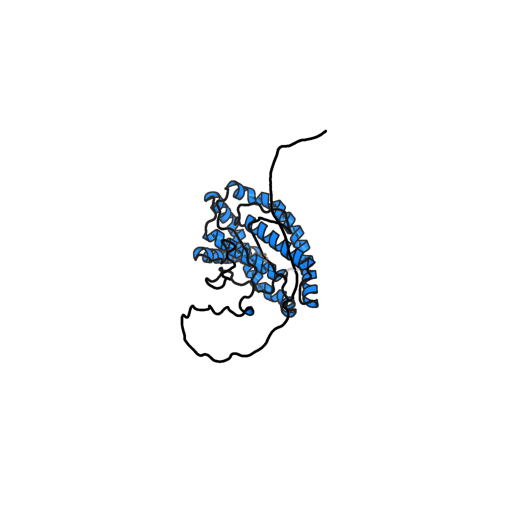A C 1
ATOM 645 O O . LEU A 1 92 ? -11.534 9.077 4.297 1.00 91.50 92 LEU A O 1
ATOM 649 N N . ALA A 1 93 ? -12.321 8.113 2.441 1.00 93.31 93 ALA A N 1
ATOM 650 C CA . ALA A 1 93 ? -13.339 7.340 3.152 1.00 93.31 93 ALA A CA 1
ATOM 651 C C . ALA A 1 93 ? -12.725 6.257 4.070 1.00 93.31 93 ALA A C 1
ATOM 653 O O . ALA A 1 93 ? -13.234 6.027 5.171 1.00 93.31 93 ALA A O 1
ATOM 654 N N . ALA A 1 94 ? -11.601 5.641 3.685 1.00 90.38 94 ALA A N 1
ATOM 655 C CA . ALA A 1 94 ? -10.848 4.711 4.529 1.00 90.38 94 ALA A CA 1
ATOM 656 C C . ALA A 1 94 ? -10.235 5.393 5.755 1.00 90.38 94 ALA A C 1
ATOM 658 O O . ALA A 1 94 ? -10.250 4.798 6.825 1.00 90.38 94 ALA A O 1
ATOM 659 N N . PHE A 1 95 ? -9.768 6.638 5.641 1.00 91.75 95 PHE A N 1
ATOM 660 C CA . PHE A 1 95 ? -9.241 7.424 6.756 1.00 91.75 95 PHE A CA 1
ATOM 661 C C . PHE A 1 95 ? -10.305 7.639 7.842 1.00 91.75 95 PHE A C 1
ATOM 663 O O . PHE A 1 95 ? -10.105 7.233 8.988 1.00 91.75 95 PHE A O 1
ATOM 670 N N . PHE A 1 96 ? -11.483 8.162 7.483 1.00 93.69 96 PHE A N 1
ATOM 671 C CA . PHE A 1 96 ? -12.593 8.316 8.435 1.00 93.69 96 PHE A CA 1
ATOM 672 C C . PHE A 1 96 ? -13.089 6.967 8.985 1.00 93.69 96 PHE A C 1
ATOM 674 O O . PHE A 1 96 ? -13.355 6.840 10.182 1.00 93.69 96 PHE A O 1
ATOM 681 N N . THR A 1 97 ? -13.147 5.933 8.140 1.00 92.44 97 THR A N 1
ATOM 682 C CA . THR A 1 97 ? -13.539 4.575 8.557 1.00 92.44 97 THR A CA 1
ATOM 683 C C . THR A 1 97 ? -12.524 3.951 9.522 1.00 92.44 97 THR A C 1
ATOM 685 O O . THR A 1 97 ? -12.920 3.270 10.465 1.00 92.44 97 THR A O 1
ATOM 688 N N . ALA A 1 98 ? -11.226 4.209 9.342 1.00 89.44 98 ALA A N 1
ATOM 689 C CA . ALA A 1 98 ? -10.163 3.746 10.229 1.00 89.44 98 ALA A CA 1
ATOM 690 C C . ALA A 1 98 ? -10.178 4.479 11.576 1.00 89.44 98 ALA A C 1
ATOM 692 O O . ALA A 1 98 ? -9.994 3.832 12.602 1.00 89.44 98 ALA A O 1
ATOM 693 N N . ILE A 1 99 ? -10.480 5.784 11.604 1.00 91.19 99 ILE A N 1
ATOM 694 C CA . ILE A 1 99 ? -10.689 6.536 12.854 1.00 91.19 99 ILE A CA 1
ATOM 695 C C . ILE A 1 99 ? -11.857 5.930 13.647 1.00 91.19 99 ILE A C 1
ATOM 697 O O . ILE A 1 99 ? -11.691 5.566 14.812 1.00 91.19 99 ILE A O 1
ATOM 701 N N . ALA A 1 100 ? -13.016 5.735 13.008 1.00 90.31 100 ALA A N 1
ATOM 702 C CA . ALA A 1 100 ? -14.163 5.077 13.640 1.00 90.31 100 ALA A CA 1
ATOM 703 C C . ALA A 1 100 ? -13.828 3.640 14.095 1.00 90.31 100 ALA A C 1
ATOM 705 O O . ALA A 1 100 ? -14.199 3.220 15.193 1.00 90.31 100 ALA A O 1
ATOM 706 N N . GLY A 1 101 ? -13.074 2.901 13.276 1.00 89.31 101 GLY A N 1
ATOM 707 C CA . GLY A 1 101 ? -12.574 1.563 13.582 1.00 89.31 101 GLY A CA 1
ATOM 708 C C . GLY A 1 101 ? -11.598 1.515 14.757 1.00 89.31 101 GLY A C 1
ATOM 709 O O . GLY A 1 101 ? -11.634 0.551 15.515 1.00 89.31 101 GLY A O 1
ATOM 710 N N . TRP A 1 102 ? -10.775 2.546 14.954 1.00 90.38 102 TRP A N 1
ATOM 711 C CA . TRP A 1 102 ? -9.834 2.654 16.070 1.00 90.38 102 TRP A CA 1
ATOM 712 C C . TRP A 1 102 ? -10.566 2.845 17.401 1.00 90.38 102 TRP A C 1
ATOM 714 O O . TRP A 1 102 ? -10.340 2.073 18.335 1.00 90.38 102 TRP A O 1
ATOM 724 N N . PHE A 1 103 ? -11.527 3.775 17.465 1.00 89.81 103 PHE A N 1
ATOM 725 C CA . PHE A 1 103 ? -12.393 3.932 18.641 1.00 89.81 103 PHE A CA 1
ATOM 726 C C . PHE A 1 103 ? -13.187 2.651 18.932 1.00 89.81 103 PHE A C 1
ATOM 728 O O . PHE A 1 103 ? -13.202 2.172 20.068 1.00 89.81 103 PHE A O 1
ATOM 735 N N . ALA A 1 104 ? -13.785 2.037 17.906 1.00 87.69 104 ALA A N 1
ATOM 736 C CA . ALA A 1 104 ? -14.499 0.776 18.070 1.00 87.69 104 ALA A CA 1
ATOM 737 C C . ALA A 1 104 ? -13.577 -0.360 18.555 1.00 87.69 104 ALA A C 1
ATOM 739 O O . ALA A 1 104 ? -13.960 -1.114 19.446 1.00 87.69 104 ALA A O 1
ATOM 740 N N . ALA A 1 105 ? -12.345 -0.456 18.049 1.00 87.50 105 ALA A N 1
ATOM 741 C CA . ALA A 1 105 ? -11.367 -1.449 18.486 1.00 87.50 105 ALA A CA 1
ATOM 742 C C . ALA A 1 105 ? -10.920 -1.245 19.943 1.00 87.50 105 ALA A C 1
ATOM 744 O O . ALA A 1 105 ? -10.740 -2.232 20.657 1.00 87.50 105 ALA A O 1
ATOM 745 N N . LEU A 1 106 ? -10.797 -0.001 20.420 1.00 87.00 106 LEU A N 1
ATOM 746 C CA . LEU A 1 106 ? -10.500 0.279 21.829 1.00 87.00 106 LEU A CA 1
ATOM 747 C C . LEU A 1 106 ? -11.637 -0.140 22.771 1.00 87.00 106 LEU A C 1
ATOM 749 O O . LEU A 1 106 ? -11.355 -0.657 23.853 1.00 87.00 106 LEU A O 1
ATOM 753 N N . VAL A 1 107 ? -12.902 0.038 22.369 1.00 86.06 107 VAL A N 1
ATOM 754 C CA . VAL A 1 107 ? -14.081 -0.272 23.204 1.00 86.06 107 VAL A CA 1
ATOM 755 C C . VAL A 1 107 ? -14.505 -1.746 23.104 1.00 86.06 107 VAL A C 1
ATOM 757 O O . VAL A 1 107 ? -14.822 -2.361 24.125 1.00 86.06 107 VAL A O 1
ATOM 760 N N . LEU A 1 108 ? -14.463 -2.354 21.914 1.00 85.00 108 LEU A N 1
ATOM 761 C CA . LEU A 1 108 ? -14.906 -3.736 21.672 1.00 85.00 108 LEU A CA 1
ATOM 762 C C . LEU A 1 108 ? -13.758 -4.763 21.666 1.00 85.00 108 LEU A C 1
ATOM 764 O O . LEU A 1 108 ? -14.026 -5.956 21.788 1.00 85.00 108 LEU A O 1
ATOM 768 N N . GLY A 1 109 ? -12.498 -4.354 21.482 1.00 81.69 109 GLY A N 1
ATOM 769 C CA . GLY A 1 109 ? -11.383 -5.284 21.227 1.00 81.69 109 GLY A CA 1
ATOM 770 C C . GLY A 1 109 ? -11.443 -5.974 19.853 1.00 81.69 109 GLY A C 1
ATOM 771 O O . GLY A 1 109 ? -10.786 -6.991 19.639 1.00 81.69 109 GLY A O 1
ATOM 772 N N . ARG A 1 110 ? -12.264 -5.465 18.924 1.00 83.62 110 ARG A N 1
ATOM 773 C CA . ARG A 1 110 ? -12.413 -5.947 17.539 1.00 83.62 110 ARG A CA 1
ATOM 774 C C . ARG A 1 110 ? -12.989 -4.848 16.644 1.00 83.62 110 ARG A C 1
ATOM 776 O O . ARG A 1 110 ? -13.662 -3.948 17.144 1.00 83.62 110 ARG A O 1
ATOM 783 N N . LEU A 1 111 ? -12.774 -4.946 15.332 1.00 83.56 111 LEU A N 1
ATOM 784 C CA . LEU A 1 111 ? -13.451 -4.074 14.365 1.00 83.56 111 LEU A CA 1
ATOM 785 C C . LEU A 1 111 ? -14.927 -4.485 14.201 1.00 83.56 111 LEU A C 1
ATOM 787 O O . LEU A 1 111 ? -15.222 -5.682 14.172 1.00 83.56 111 LEU A O 1
ATOM 791 N N . PRO A 1 112 ? -15.857 -3.526 14.041 1.00 87.00 112 PRO A N 1
ATOM 792 C CA . PRO A 1 112 ? -17.204 -3.808 13.560 1.00 87.00 112 PRO A CA 1
ATOM 793 C C . PRO A 1 112 ? -17.173 -4.367 12.133 1.00 87.00 112 PRO A C 1
ATOM 795 O O . PRO A 1 112 ? -16.427 -3.873 11.288 1.00 87.00 112 PRO A O 1
ATOM 798 N N . GLU A 1 113 ? -18.045 -5.329 11.835 1.00 87.44 113 GLU A N 1
ATOM 799 C CA . GLU A 1 113 ? -18.155 -5.966 10.514 1.00 87.44 113 GLU A CA 1
ATOM 800 C C . GLU A 1 113 ? -18.209 -4.983 9.317 1.00 87.44 113 GLU A C 1
ATOM 802 O O . GLU A 1 113 ? -17.423 -5.154 8.384 1.00 87.44 113 GLU A O 1
ATOM 807 N N . PRO A 1 114 ? -19.042 -3.914 9.299 1.00 88.44 114 PRO A N 1
ATOM 808 C CA . PRO A 1 114 ? -19.072 -2.996 8.155 1.00 88.44 114 PRO A CA 1
ATOM 809 C C . PRO A 1 114 ? -17.756 -2.225 7.961 1.00 88.44 114 PRO A C 1
ATOM 811 O O . PRO A 1 114 ? -17.361 -1.983 6.820 1.00 88.44 114 PRO A O 1
ATOM 814 N N . VAL A 1 115 ? -17.065 -1.885 9.057 1.00 88.44 115 VAL A N 1
ATOM 815 C CA . VAL A 1 115 ? -15.761 -1.201 9.055 1.00 88.44 115 VAL A CA 1
ATOM 816 C C . VAL A 1 115 ? -14.691 -2.136 8.493 1.00 88.44 115 VAL A C 1
ATOM 818 O O . VAL A 1 115 ? -13.991 -1.773 7.549 1.00 88.44 115 VAL A O 1
ATOM 821 N N . PHE A 1 116 ? -14.612 -3.364 9.017 1.00 87.06 116 PHE A N 1
ATOM 822 C CA . PHE A 1 116 ? -13.684 -4.389 8.536 1.00 87.06 116 PHE A CA 1
ATOM 823 C C . PHE A 1 116 ? -13.885 -4.671 7.042 1.00 87.06 116 PHE A C 1
ATOM 825 O O . PHE A 1 116 ? -12.933 -4.604 6.264 1.00 87.06 116 PHE A O 1
ATOM 832 N N . ARG A 1 117 ? -15.133 -4.906 6.618 1.00 88.06 117 ARG A N 1
ATOM 833 C CA . ARG A 1 117 ? -15.484 -5.203 5.224 1.00 88.06 117 ARG A CA 1
ATOM 834 C C . ARG A 1 117 ? -15.111 -4.071 4.266 1.00 88.06 117 ARG A C 1
ATOM 836 O O . ARG A 1 117 ? -14.639 -4.349 3.164 1.00 88.06 117 ARG A O 1
ATOM 843 N N . TYR A 1 118 ? -15.309 -2.811 4.664 1.00 89.81 118 TYR A N 1
ATOM 844 C CA . TYR A 1 118 ? -14.898 -1.665 3.853 1.00 89.81 118 TYR A CA 1
ATOM 845 C C . TYR A 1 118 ? -13.370 -1.578 3.733 1.00 89.81 118 TYR A C 1
ATOM 847 O O . TYR A 1 118 ? -12.846 -1.534 2.622 1.00 89.81 118 TYR A O 1
ATOM 855 N N . LEU A 1 119 ? -12.650 -1.612 4.860 1.00 89.62 119 LEU A N 1
ATOM 856 C CA . LEU A 1 119 ? -11.191 -1.472 4.883 1.00 89.62 119 LEU A CA 1
ATOM 857 C C . LEU A 1 119 ? -10.488 -2.634 4.160 1.00 89.62 119 LEU A C 1
ATOM 859 O O . LEU A 1 119 ? -9.524 -2.411 3.428 1.00 89.62 119 LEU A O 1
ATOM 863 N N . ALA A 1 120 ? -11.002 -3.860 4.284 1.00 88.06 120 ALA A N 1
ATOM 864 C CA . ALA A 1 120 ? -10.494 -5.018 3.554 1.00 88.06 120 ALA A CA 1
ATOM 865 C C . ALA A 1 120 ? -10.712 -4.884 2.035 1.00 88.06 120 ALA A C 1
ATOM 867 O O . ALA A 1 120 ? -9.806 -5.191 1.260 1.00 88.06 120 ALA A O 1
ATOM 868 N N . ALA A 1 121 ? -11.875 -4.385 1.597 1.00 87.44 121 ALA A N 1
ATOM 869 C CA . ALA A 1 121 ? -12.161 -4.138 0.181 1.00 87.44 121 ALA A CA 1
ATOM 870 C C . ALA A 1 121 ? -11.312 -2.993 -0.399 1.00 87.44 121 ALA A C 1
ATOM 872 O O . ALA A 1 121 ? -10.800 -3.119 -1.513 1.00 87.44 121 ALA A O 1
ATOM 873 N N . TYR A 1 122 ? -11.118 -1.917 0.374 1.00 89.62 122 TYR A N 1
ATOM 874 C CA . TYR A 1 122 ? -10.194 -0.824 0.066 1.00 89.62 122 TYR A CA 1
ATOM 875 C C . TYR A 1 122 ? -8.776 -1.361 -0.171 1.00 89.62 122 TYR A C 1
ATOM 877 O O . TYR A 1 122 ? -8.217 -1.174 -1.251 1.00 89.62 122 TYR A O 1
ATOM 885 N N . LEU A 1 123 ? -8.224 -2.109 0.788 1.00 88.62 123 LEU A N 1
ATOM 886 C CA . LEU A 1 123 ? -6.847 -2.591 0.711 1.00 88.62 123 LEU A CA 1
ATOM 887 C C . LEU A 1 123 ? -6.659 -3.653 -0.385 1.00 88.62 123 LEU A C 1
ATOM 889 O O . LEU A 1 123 ? -5.639 -3.674 -1.071 1.00 88.62 123 LEU A O 1
ATOM 893 N N . ALA A 1 124 ? -7.670 -4.493 -0.628 1.00 87.50 124 ALA A N 1
ATOM 894 C CA . ALA A 1 124 ? -7.678 -5.409 -1.764 1.00 87.50 124 ALA A CA 1
ATOM 895 C C . ALA A 1 124 ? -7.761 -4.675 -3.116 1.00 87.50 124 ALA A C 1
ATOM 897 O O . ALA A 1 124 ? -7.295 -5.202 -4.125 1.00 87.50 124 ALA A O 1
ATOM 898 N N . TYR A 1 125 ? -8.363 -3.484 -3.184 1.00 88.44 125 TYR A N 1
ATOM 899 C CA . TYR A 1 125 ? -8.348 -2.633 -4.379 1.00 88.44 125 TYR A CA 1
ATOM 900 C C . TYR A 1 125 ? -6.992 -1.930 -4.550 1.00 88.44 125 TYR A C 1
ATOM 902 O O . TYR A 1 125 ? -6.412 -2.011 -5.633 1.00 88.44 125 TYR A O 1
ATOM 910 N N . GLU A 1 126 ? -6.423 -1.371 -3.477 1.00 88.19 126 GLU A N 1
ATOM 911 C CA . GLU A 1 126 ? -5.058 -0.821 -3.448 1.00 88.19 126 GLU A CA 1
ATOM 912 C C . GLU A 1 126 ? -4.025 -1.854 -3.931 1.00 88.19 126 GLU A C 1
ATOM 914 O O . GLU A 1 126 ? -3.226 -1.557 -4.817 1.00 88.19 126 GLU A O 1
ATOM 919 N N . ALA A 1 127 ? -4.110 -3.105 -3.462 1.00 86.94 127 ALA A N 1
ATOM 920 C CA . ALA A 1 127 ? -3.246 -4.201 -3.902 1.00 86.94 127 ALA A CA 1
ATOM 921 C C . ALA A 1 127 ? -3.315 -4.460 -5.417 1.00 86.94 127 ALA A C 1
ATOM 923 O O . ALA A 1 127 ? -2.290 -4.671 -6.068 1.00 86.94 127 ALA A O 1
ATOM 924 N N . ARG A 1 128 ? -4.521 -4.422 -6.000 1.00 86.56 128 ARG A N 1
ATOM 925 C CA . ARG A 1 128 ? -4.750 -4.650 -7.437 1.00 86.56 128 ARG A CA 1
ATOM 926 C C . ARG A 1 128 ? -4.208 -3.512 -8.294 1.00 86.56 128 ARG A C 1
ATOM 928 O O . ARG A 1 128 ? -3.598 -3.775 -9.333 1.00 86.56 128 ARG A O 1
ATOM 935 N N . VAL A 1 129 ? -4.409 -2.269 -7.859 1.00 85.62 129 VAL A N 1
ATOM 936 C CA . VAL A 1 129 ? -3.893 -1.082 -8.553 1.00 85.62 129 VAL A CA 1
ATOM 937 C C . VAL A 1 129 ? -2.375 -0.999 -8.417 1.00 85.62 129 VAL A C 1
ATOM 939 O O . VAL A 1 129 ? -1.700 -0.842 -9.430 1.00 85.62 129 VAL A O 1
ATOM 942 N N . GLY A 1 130 ? -1.828 -1.205 -7.216 1.00 85.62 130 GLY A N 1
ATOM 943 C CA . GLY A 1 130 ? -0.388 -1.246 -6.955 1.00 85.62 130 GLY A CA 1
ATOM 944 C C . GLY A 1 130 ? 0.323 -2.317 -7.783 1.00 85.62 130 GLY A C 1
ATOM 945 O O . GLY A 1 130 ? 1.308 -2.019 -8.451 1.00 85.62 130 GLY A O 1
ATOM 946 N N . ALA A 1 131 ? -0.225 -3.533 -7.861 1.00 84.94 131 ALA A N 1
ATOM 947 C CA . ALA A 1 131 ? 0.324 -4.591 -8.711 1.00 84.94 131 ALA A CA 1
ATOM 948 C C . ALA A 1 131 ? 0.287 -4.242 -10.212 1.00 84.94 131 ALA A C 1
ATOM 950 O O . ALA A 1 131 ? 1.211 -4.584 -10.949 1.00 84.94 131 ALA A O 1
ATOM 951 N N . SER A 1 132 ? -0.747 -3.535 -10.679 1.00 82.75 132 SER A N 1
ATOM 952 C CA . SER A 1 132 ? -0.810 -3.039 -12.061 1.00 82.75 132 SER A CA 1
ATOM 953 C C . SER A 1 132 ? 0.173 -1.885 -12.311 1.00 82.75 132 SER A C 1
ATOM 955 O O . SER A 1 132 ? 0.798 -1.840 -13.368 1.00 82.75 132 SER A O 1
ATOM 957 N N . ALA A 1 133 ? 0.334 -0.967 -11.354 1.00 83.75 133 ALA A N 1
ATOM 958 C CA . ALA A 1 133 ? 1.235 0.183 -11.440 1.00 83.75 133 ALA A CA 1
ATOM 959 C C . ALA A 1 133 ? 2.714 -0.229 -11.391 1.00 83.75 133 ALA A C 1
ATOM 961 O O . ALA A 1 133 ? 3.515 0.247 -12.189 1.00 83.75 133 ALA A O 1
ATOM 962 N N . MET A 1 134 ? 3.060 -1.188 -10.528 1.00 82.00 134 MET A N 1
ATOM 963 C CA . MET A 1 134 ? 4.387 -1.813 -10.463 1.00 82.00 134 MET A CA 1
ATOM 964 C C . MET A 1 134 ? 4.612 -2.859 -11.567 1.00 82.00 134 MET A C 1
ATOM 966 O O . MET A 1 134 ? 5.609 -3.574 -11.527 1.00 82.00 134 MET A O 1
ATOM 970 N N . LEU A 1 135 ? 3.697 -2.970 -12.544 1.00 81.19 135 LEU A N 1
ATOM 971 C CA . LEU A 1 135 ? 3.800 -3.880 -13.691 1.00 81.19 135 LEU A CA 1
ATOM 972 C C . LEU A 1 135 ? 4.015 -5.359 -13.289 1.00 81.19 135 LEU A C 1
ATOM 974 O O . LEU A 1 135 ? 4.614 -6.132 -14.034 1.00 81.19 135 LEU A O 1
ATOM 978 N N . LEU A 1 136 ? 3.502 -5.776 -12.129 1.00 79.12 136 LEU A N 1
ATOM 979 C CA . LEU A 1 136 ? 3.555 -7.162 -11.646 1.00 79.12 136 LEU A CA 1
ATOM 980 C C . LEU A 1 136 ? 2.541 -8.073 -12.350 1.00 79.12 136 LEU A C 1
ATOM 982 O O . LEU A 1 136 ? 2.773 -9.272 -12.468 1.00 79.12 136 LEU A O 1
ATOM 986 N N . VAL A 1 137 ? 1.433 -7.499 -12.822 1.00 78.56 137 VAL A N 1
ATOM 987 C CA . VAL A 1 137 ? 0.331 -8.188 -13.510 1.00 78.56 137 VAL A CA 1
ATOM 988 C C . VAL A 1 137 ? 0.066 -7.494 -14.839 1.00 78.56 137 VAL A C 1
ATOM 990 O O . VAL A 1 137 ? 0.098 -6.270 -14.895 1.00 78.56 137 VAL A O 1
ATOM 993 N N . ASP A 1 138 ? -0.222 -8.227 -15.915 1.00 73.69 138 ASP A N 1
ATOM 994 C CA . ASP A 1 138 ? -0.484 -7.640 -17.245 1.00 73.69 138 ASP A CA 1
ATOM 995 C C . ASP A 1 138 ? -1.943 -7.233 -17.474 1.00 73.69 138 ASP A C 1
ATOM 997 O O . ASP A 1 138 ? -2.233 -6.348 -18.279 1.00 73.69 138 ASP A O 1
ATOM 1001 N N . ARG A 1 139 ? -2.872 -7.843 -16.736 1.00 75.38 139 ARG A N 1
ATOM 1002 C CA . ARG A 1 139 ? -4.299 -7.523 -16.798 1.00 75.38 139 ARG A CA 1
ATOM 1003 C C . ARG A 1 139 ? -4.583 -6.148 -16.183 1.00 75.38 139 ARG A C 1
ATOM 1005 O O . ARG A 1 139 ? -4.006 -5.779 -15.161 1.00 75.38 139 ARG A O 1
ATOM 1012 N N . TYR A 1 140 ? -5.491 -5.392 -16.798 1.00 74.12 140 TYR A N 1
ATOM 1013 C CA . TYR A 1 140 ? -5.972 -4.124 -16.247 1.00 74.12 140 TYR A CA 1
ATOM 1014 C C . TYR A 1 140 ? -6.889 -4.379 -15.031 1.00 74.12 140 TYR A C 1
ATOM 1016 O O . TYR A 1 140 ? -7.747 -5.268 -15.113 1.00 74.12 140 TYR A O 1
ATOM 1024 N N . PRO A 1 141 ? -6.728 -3.651 -13.909 1.00 80.12 141 PRO A N 1
ATOM 1025 C CA . PRO A 1 141 ? -7.574 -3.822 -12.734 1.00 80.12 141 PRO A CA 1
ATOM 1026 C C . PRO A 1 141 ? -9.029 -3.405 -13.023 1.00 80.12 141 PRO A C 1
ATOM 1028 O O . PRO A 1 141 ? -9.264 -2.390 -13.678 1.00 80.12 141 PRO A O 1
ATOM 1031 N N . PRO A 1 142 ? -10.030 -4.169 -12.548 1.00 81.88 142 PRO A N 1
ATOM 1032 C CA . PRO A 1 142 ? -11.428 -3.765 -12.632 1.00 81.88 142 PRO A CA 1
ATOM 1033 C C . PRO A 1 142 ? -11.790 -2.781 -11.509 1.00 81.88 142 PRO A C 1
ATOM 1035 O O . PRO A 1 142 ? -11.411 -2.997 -10.352 1.00 81.88 142 PRO A O 1
ATOM 1038 N N . PHE A 1 143 ? -12.634 -1.790 -11.822 1.00 79.62 143 PHE A N 1
ATOM 1039 C CA . PHE A 1 143 ? -13.269 -0.849 -10.878 1.00 79.62 143 PHE A CA 1
ATOM 1040 C C . PHE A 1 143 ? -14.329 -1.523 -9.974 1.00 79.62 143 PHE A C 1
ATOM 1042 O O . PHE A 1 143 ? -15.465 -1.074 -9.859 1.00 79.62 143 PHE A O 1
ATOM 1049 N N . ALA A 1 144 ? -13.979 -2.646 -9.347 1.00 78.94 144 ALA A N 1
ATOM 1050 C CA . ALA A 1 144 ? -14.867 -3.445 -8.510 1.00 78.94 144 ALA A CA 1
ATOM 1051 C C . ALA A 1 144 ? -14.284 -3.567 -7.100 1.00 78.94 144 ALA A C 1
ATOM 1053 O O . ALA A 1 144 ? -13.252 -4.209 -6.908 1.00 78.94 144 ALA A O 1
ATOM 1054 N N . LEU A 1 145 ? -14.931 -2.975 -6.095 1.00 73.62 145 LEU A N 1
ATOM 1055 C CA . LEU A 1 145 ? -14.388 -2.962 -4.731 1.00 73.62 145 LEU A CA 1
ATOM 1056 C C . LEU A 1 145 ? -14.567 -4.315 -4.028 1.00 73.62 145 LEU A C 1
ATOM 1058 O O . LEU A 1 145 ? -13.590 -4.895 -3.566 1.00 73.62 145 LEU A O 1
ATOM 1062 N N . PHE A 1 146 ? -15.794 -4.847 -4.020 1.00 65.25 146 PHE A N 1
ATOM 1063 C CA . PHE A 1 146 ? -16.174 -6.001 -3.189 1.00 65.25 146 PHE A CA 1
ATOM 1064 C C . PHE A 1 146 ? -16.170 -7.364 -3.903 1.00 65.25 146 PHE A C 1
ATOM 1066 O O . PHE A 1 146 ? -16.044 -8.392 -3.244 1.00 65.25 146 PHE A O 1
ATOM 1073 N N . ARG A 1 147 ? -16.323 -7.409 -5.235 1.00 56.72 147 ARG A N 1
ATOM 1074 C CA . ARG A 1 147 ? -16.324 -8.661 -6.019 1.00 56.72 147 ARG A CA 1
ATOM 1075 C C . ARG A 1 147 ? -15.503 -8.515 -7.298 1.00 56.72 147 ARG A C 1
ATOM 1077 O O . ARG A 1 147 ? -16.024 -8.130 -8.337 1.00 56.72 147 ARG A O 1
ATOM 1084 N N . ALA A 1 148 ? -14.226 -8.877 -7.223 1.00 59.09 148 ALA A N 1
ATOM 1085 C CA . ALA A 1 148 ? -13.373 -9.120 -8.387 1.00 59.09 148 ALA A CA 1
ATOM 1086 C C . ALA A 1 148 ? -13.175 -10.635 -8.580 1.00 59.09 148 ALA A C 1
ATOM 1088 O O . ALA A 1 148 ? -12.063 -11.158 -8.496 1.00 59.09 148 ALA A O 1
ATOM 1089 N N . THR A 1 149 ? -14.277 -11.362 -8.785 1.00 52.84 149 THR A N 1
ATOM 1090 C CA . THR A 1 149 ? -14.261 -12.809 -9.038 1.00 52.84 149 THR A CA 1
ATOM 1091 C C . THR A 1 149 ? -13.469 -13.104 -10.314 1.00 52.84 149 THR A C 1
ATOM 1093 O O . THR A 1 149 ? -13.879 -12.702 -11.400 1.00 52.84 149 THR A O 1
ATOM 1096 N N . GLY A 1 150 ? -12.327 -13.785 -10.183 1.00 55.78 150 GLY A N 1
ATOM 1097 C CA . GLY A 1 150 ? -11.451 -14.116 -11.313 1.00 55.78 150 GLY A CA 1
ATOM 1098 C C . GLY A 1 150 ? -10.359 -13.086 -11.640 1.00 55.78 150 GLY A C 1
ATOM 1099 O O . GLY A 1 150 ? -9.839 -13.111 -12.757 1.00 55.78 150 GLY A O 1
ATOM 1100 N N . TYR A 1 151 ? -9.996 -12.193 -10.707 1.00 55.34 151 TYR A N 1
ATOM 1101 C CA . TYR A 1 151 ? -8.742 -11.426 -10.781 1.00 55.34 151 TYR A CA 1
ATOM 1102 C C . TYR A 1 151 ? -7.599 -12.154 -10.047 1.00 55.34 151 TYR A C 1
ATOM 1104 O O . TYR A 1 151 ? -7.830 -12.908 -9.100 1.00 55.34 151 TYR A O 1
ATOM 1112 N N . GLU A 1 152 ? -6.367 -11.953 -10.514 1.00 57.16 152 GLU A N 1
ATOM 1113 C CA . GLU A 1 152 ? -5.200 -12.761 -10.119 1.00 57.16 152 GLU A CA 1
ATOM 1114 C C . GLU A 1 152 ? -4.578 -12.313 -8.791 1.00 57.16 152 GLU A C 1
ATOM 1116 O O . GLU A 1 152 ? -4.061 -13.144 -8.051 1.00 57.16 152 GLU A O 1
ATOM 1121 N N . VAL A 1 153 ? -4.666 -11.018 -8.469 1.00 56.94 153 VAL A N 1
ATOM 1122 C CA . VAL A 1 153 ? -4.147 -10.463 -7.211 1.00 56.94 153 VAL A CA 1
ATOM 1123 C C . VAL A 1 153 ? -5.166 -10.660 -6.099 1.00 56.94 153 VAL A C 1
ATOM 1125 O O . VAL A 1 153 ? -6.278 -10.126 -6.184 1.00 56.94 153 VAL A O 1
ATOM 1128 N N . ARG A 1 154 ? -4.779 -11.382 -5.044 1.00 60.34 154 ARG A N 1
ATOM 1129 C CA . ARG A 1 154 ? -5.612 -11.597 -3.852 1.00 60.34 154 ARG A CA 1
ATOM 1130 C C . ARG A 1 154 ? -4.854 -11.193 -2.596 1.00 60.34 154 ARG A C 1
ATOM 1132 O O . ARG A 1 154 ? -3.665 -11.469 -2.459 1.00 60.34 154 ARG A O 1
ATOM 1139 N N . PHE A 1 155 ? -5.570 -10.533 -1.696 1.00 54.84 155 PHE A N 1
ATOM 1140 C CA . PHE A 1 155 ? -5.096 -10.146 -0.375 1.00 54.84 155 PHE A CA 1
ATOM 1141 C C . PHE A 1 155 ? -6.195 -10.530 0.615 1.00 54.84 155 PHE A C 1
ATOM 1143 O O . PHE A 1 155 ? -7.224 -9.858 0.707 1.00 54.84 155 PHE A O 1
ATOM 1150 N N . GLU A 1 156 ? -6.035 -11.686 1.255 1.00 60.75 156 GLU A N 1
ATOM 1151 C CA . GLU A 1 156 ? -7.018 -12.214 2.201 1.00 60.75 156 GLU A CA 1
ATOM 1152 C C . GLU A 1 156 ? -6.824 -11.543 3.564 1.00 60.75 156 GLU A C 1
ATOM 1154 O O . GLU A 1 156 ? -5.698 -11.445 4.043 1.00 60.75 156 GLU A O 1
ATOM 1159 N N . ASN A 1 157 ? -7.918 -11.096 4.186 1.00 63.56 157 ASN A N 1
ATOM 1160 C CA . ASN A 1 157 ? -7.951 -10.598 5.561 1.00 63.56 157 ASN A CA 1
ATOM 1161 C C . ASN A 1 157 ? -9.007 -11.377 6.344 1.00 63.56 157 ASN A C 1
ATOM 1163 O O . ASN A 1 157 ? -10.122 -11.551 5.851 1.00 63.56 157 ASN A O 1
ATOM 1167 N N . ARG A 1 158 ? -8.684 -11.795 7.572 1.00 63.16 158 ARG A N 1
ATOM 1168 C CA . ARG A 1 158 ? -9.623 -12.479 8.474 1.00 63.16 158 ARG A CA 1
ATOM 1169 C C . ARG A 1 158 ? -9.965 -11.588 9.674 1.00 63.16 158 ARG A C 1
ATOM 1171 O O . ARG A 1 158 ? -9.039 -11.020 10.263 1.00 63.16 158 ARG A O 1
ATOM 1178 N N . PRO A 1 159 ? -11.249 -11.467 10.069 1.00 64.62 159 PRO A N 1
ATOM 1179 C CA . PRO A 1 159 ? -11.618 -10.777 11.299 1.00 64.62 159 PRO A CA 1
ATOM 1180 C C . PRO A 1 159 ? -10.902 -11.430 12.485 1.00 64.62 159 PRO A C 1
ATOM 1182 O O . PRO A 1 159 ? -11.089 -12.614 12.753 1.00 64.62 159 PRO A O 1
ATOM 1185 N N . THR A 1 160 ? -10.063 -10.662 13.177 1.00 68.75 160 THR A N 1
ATOM 1186 C CA . THR A 1 160 ? -9.235 -11.147 14.289 1.00 68.75 160 THR A CA 1
ATOM 1187 C C . THR A 1 160 ? -9.441 -10.250 15.510 1.00 68.75 160 THR A C 1
ATOM 1189 O O . THR A 1 160 ? -9.691 -9.050 15.373 1.00 68.75 160 THR A O 1
ATOM 1192 N N . HIS A 1 161 ? -9.337 -10.813 16.715 1.00 72.25 161 HIS A N 1
ATOM 1193 C CA . HIS A 1 161 ? -9.348 -10.031 17.952 1.00 72.25 161 HIS A CA 1
ATOM 1194 C C . HIS A 1 161 ? -8.109 -9.130 18.059 1.00 72.25 161 HIS A C 1
ATOM 1196 O O . HIS A 1 161 ? -6.998 -9.516 17.697 1.00 72.25 161 HIS A O 1
ATOM 1202 N N . LEU A 1 162 ? -8.301 -7.919 18.580 1.00 77.69 162 LEU A N 1
ATOM 1203 C CA . LEU A 1 162 ? -7.263 -6.908 18.741 1.00 77.69 162 LEU A CA 1
ATOM 1204 C C . LEU A 1 162 ? -7.021 -6.635 20.225 1.00 77.69 162 LEU A C 1
ATOM 1206 O O . LEU A 1 162 ? -7.942 -6.303 20.973 1.00 77.69 162 LEU A O 1
ATOM 1210 N N . ASN A 1 163 ? -5.760 -6.708 20.651 1.00 81.12 163 ASN A N 1
ATOM 1211 C CA . ASN A 1 163 ? -5.380 -6.252 21.983 1.00 81.12 163 ASN A CA 1
ATOM 1212 C C . ASN A 1 163 ? -5.515 -4.719 22.051 1.00 81.12 163 ASN A C 1
ATOM 1214 O O . ASN A 1 163 ? -4.855 -4.000 21.301 1.00 81.12 163 ASN A O 1
ATOM 1218 N N . ARG A 1 164 ? -6.348 -4.222 22.973 1.00 82.56 164 ARG A N 1
ATOM 1219 C CA . ARG A 1 164 ? -6.642 -2.790 23.172 1.00 82.56 164 ARG A CA 1
ATOM 1220 C C . ARG A 1 164 ? -5.372 -1.960 23.397 1.00 82.56 164 ARG A C 1
ATOM 1222 O O . ARG A 1 164 ? -5.234 -0.888 22.818 1.00 82.56 164 ARG A O 1
ATOM 1229 N N . LEU A 1 165 ? -4.411 -2.487 24.161 1.00 79.19 165 LEU A N 1
ATOM 1230 C CA . LEU A 1 165 ? -3.116 -1.831 24.377 1.00 79.19 165 LEU A CA 1
ATOM 1231 C C . LEU A 1 165 ? -2.297 -1.772 23.083 1.00 79.19 165 LEU A C 1
ATOM 1233 O O . LEU A 1 165 ? -1.719 -0.735 22.773 1.00 79.19 165 LEU A O 1
ATOM 1237 N N . ALA A 1 166 ? -2.302 -2.842 22.284 1.00 77.38 166 ALA A N 1
ATOM 1238 C CA . ALA A 1 166 ? -1.627 -2.853 20.987 1.00 77.38 166 ALA A CA 1
ATOM 1239 C C . ALA A 1 166 ? -2.278 -1.897 19.971 1.00 77.38 166 ALA A C 1
ATOM 1241 O O . ALA A 1 166 ? -1.580 -1.400 19.096 1.00 77.38 166 ALA A O 1
ATOM 1242 N N . VAL A 1 167 ? -3.582 -1.608 20.094 1.00 81.94 167 VAL A N 1
ATOM 1243 C CA . VAL A 1 167 ? -4.294 -0.586 19.300 1.00 81.94 167 VAL A CA 1
ATOM 1244 C C . VAL A 1 167 ? -3.910 0.836 19.725 1.00 81.94 167 VAL A C 1
ATOM 1246 O O . VAL A 1 167 ? -3.726 1.694 18.862 1.00 81.94 167 VAL A O 1
ATOM 1249 N N . LEU A 1 168 ? -3.735 1.084 21.027 1.00 83.94 168 LEU A N 1
ATOM 1250 C CA . LEU A 1 168 ? -3.290 2.380 21.551 1.00 83.94 168 LEU A CA 1
ATOM 1251 C C . LEU A 1 168 ? -1.824 2.664 21.178 1.00 83.94 168 LEU A C 1
ATOM 1253 O O . LEU A 1 168 ? -1.525 3.664 20.529 1.00 83.94 168 LEU A O 1
ATOM 1257 N N . PHE A 1 169 ? -0.913 1.738 21.495 1.00 85.94 169 PHE A N 1
ATOM 1258 C CA . PHE A 1 169 ? 0.512 1.843 21.153 1.00 85.94 169 PHE A CA 1
ATOM 1259 C C . PHE A 1 169 ? 0.802 1.659 19.653 1.00 85.94 169 PHE A C 1
ATOM 1261 O O . PHE A 1 169 ? 1.944 1.821 19.218 1.00 85.94 169 PHE A O 1
ATOM 1268 N N . ARG A 1 170 ? -0.224 1.378 18.837 1.00 85.00 170 ARG A N 1
ATOM 1269 C CA . ARG A 1 170 ? -0.102 1.176 17.389 1.00 85.00 170 ARG A CA 1
ATOM 1270 C C . ARG A 1 170 ? 0.548 2.347 16.672 1.00 85.00 170 ARG A C 1
ATOM 1272 O O . ARG A 1 170 ? 1.318 2.126 15.745 1.00 85.00 170 ARG A O 1
ATOM 1279 N N . ILE A 1 171 ? 0.244 3.567 17.113 1.00 85.81 171 ILE A N 1
ATOM 1280 C CA . ILE A 1 171 ? 0.745 4.817 16.525 1.00 85.81 171 ILE A CA 1
ATOM 1281 C C . ILE A 1 171 ? 2.264 4.940 16.710 1.00 85.81 171 ILE A C 1
ATOM 1283 O O . ILE A 1 171 ? 2.938 5.465 15.835 1.00 85.81 171 ILE A O 1
ATOM 1287 N N . VAL A 1 172 ? 2.819 4.395 17.798 1.00 88.38 172 VAL A N 1
ATOM 1288 C CA . VAL A 1 172 ? 4.274 4.333 18.015 1.00 88.38 172 VAL A CA 1
ATOM 1289 C C . VAL A 1 172 ? 4.875 3.149 17.256 1.00 88.38 172 VAL A C 1
ATOM 1291 O O . VAL A 1 172 ? 5.868 3.301 16.547 1.00 88.38 172 VAL A O 1
ATOM 1294 N N . LEU A 1 173 ? 4.245 1.973 17.347 1.00 86.75 173 LEU A N 1
ATOM 1295 C CA . LEU A 1 173 ? 4.732 0.748 16.706 1.00 86.75 173 LEU A CA 1
ATOM 1296 C C . LEU A 1 173 ? 4.751 0.829 15.175 1.00 86.75 173 LEU A C 1
ATOM 1298 O O . LEU A 1 173 ? 5.630 0.237 14.564 1.00 86.75 173 LEU A O 1
ATOM 1302 N N . ILE A 1 174 ? 3.828 1.548 14.529 1.00 88.12 174 ILE A N 1
ATOM 1303 C CA . ILE A 1 174 ? 3.820 1.668 13.062 1.00 88.12 174 ILE A CA 1
ATOM 1304 C C . ILE A 1 174 ? 5.016 2.472 12.531 1.00 88.12 174 ILE A C 1
ATOM 1306 O O . ILE A 1 174 ? 5.401 2.254 11.386 1.00 88.12 174 ILE A O 1
ATOM 1310 N N . ILE A 1 175 ? 5.637 3.358 13.326 1.00 89.81 175 ILE A N 1
ATOM 1311 C CA . ILE A 1 175 ? 6.655 4.311 12.840 1.00 89.81 175 ILE A CA 1
ATOM 1312 C C . ILE A 1 175 ? 7.826 3.603 12.128 1.00 89.81 175 ILE A C 1
ATOM 1314 O O . ILE A 1 175 ? 8.085 3.945 10.972 1.00 89.81 175 ILE A O 1
ATOM 1318 N N . PRO A 1 176 ? 8.498 2.578 12.700 1.00 90.75 176 PRO A N 1
ATOM 1319 C CA . PRO A 1 176 ? 9.596 1.897 12.011 1.00 90.75 176 PRO A CA 1
ATOM 1320 C C . PRO A 1 176 ? 9.141 1.159 10.745 1.00 90.75 176 PRO A C 1
ATOM 1322 O O . PRO A 1 176 ? 9.831 1.195 9.727 1.00 90.75 176 PRO A O 1
ATOM 1325 N N . ALA A 1 177 ? 7.965 0.524 10.773 1.00 87.19 177 ALA A N 1
ATOM 1326 C CA . ALA A 1 177 ? 7.402 -0.143 9.599 1.00 87.19 177 ALA A CA 1
ATOM 1327 C C . ALA A 1 177 ? 7.056 0.847 8.477 1.00 87.19 177 ALA A C 1
ATOM 1329 O O . ALA A 1 177 ? 7.311 0.569 7.306 1.00 87.19 177 ALA A O 1
ATOM 1330 N N . TRP A 1 178 ? 6.515 2.015 8.828 1.00 89.75 178 TRP A N 1
ATOM 1331 C CA . TRP A 1 178 ? 6.168 3.071 7.882 1.00 89.75 178 TRP A CA 1
ATOM 1332 C C . TRP A 1 178 ? 7.409 3.729 7.277 1.00 89.75 178 TRP A C 1
ATOM 1334 O O . TRP A 1 178 ? 7.423 4.015 6.083 1.00 89.75 178 TRP A O 1
ATOM 1344 N N . ILE A 1 179 ? 8.485 3.900 8.052 1.00 89.44 179 ILE A N 1
ATOM 1345 C CA . ILE A 1 179 ? 9.789 4.343 7.534 1.00 89.44 179 ILE A CA 1
ATOM 1346 C C . ILE A 1 179 ? 10.317 3.337 6.502 1.00 89.44 179 ILE A C 1
ATOM 1348 O O . ILE A 1 179 ? 10.646 3.728 5.386 1.00 89.44 179 ILE A O 1
ATOM 1352 N N . ILE A 1 180 ? 10.329 2.035 6.808 1.00 89.31 180 ILE A N 1
ATOM 1353 C CA . ILE A 1 180 ? 10.790 1.013 5.850 1.00 89.31 180 ILE A CA 1
ATOM 1354 C C . ILE A 1 180 ? 9.904 1.001 4.592 1.00 89.31 180 ILE A C 1
ATOM 1356 O O . ILE A 1 180 ? 10.425 1.004 3.477 1.00 89.31 180 ILE A O 1
ATOM 1360 N N . ALA A 1 181 ? 8.577 1.033 4.749 1.00 88.62 181 ALA A N 1
ATOM 1361 C CA . ALA A 1 181 ? 7.640 1.040 3.626 1.00 88.62 181 ALA A CA 1
ATOM 1362 C C . ALA A 1 181 ? 7.801 2.292 2.745 1.00 88.62 181 ALA A C 1
ATOM 1364 O O . ALA A 1 181 ? 7.907 2.171 1.525 1.00 88.62 181 ALA A O 1
ATOM 1365 N N . SER A 1 182 ? 7.879 3.481 3.350 1.00 86.38 182 SER A N 1
ATOM 1366 C CA . SER A 1 182 ? 8.023 4.754 2.631 1.00 86.38 182 SER A CA 1
ATOM 1367 C C . SER A 1 182 ? 9.370 4.886 1.923 1.00 86.38 182 SER A C 1
ATOM 1369 O O . SER A 1 182 ? 9.384 5.293 0.764 1.00 86.38 182 SER A O 1
ATOM 1371 N N . LEU A 1 183 ? 10.486 4.478 2.541 1.00 90.75 183 LEU A N 1
ATOM 1372 C CA . LEU A 1 183 ? 11.800 4.471 1.888 1.00 90.75 183 LEU A CA 1
ATOM 1373 C C . LEU A 1 183 ? 11.816 3.536 0.674 1.00 90.75 183 LEU A C 1
ATOM 1375 O O . LEU A 1 183 ? 12.220 3.937 -0.415 1.00 90.75 183 LEU A O 1
ATOM 1379 N N . VAL A 1 184 ? 11.326 2.305 0.829 1.00 89.81 184 VAL A N 1
ATOM 1380 C CA . VAL A 1 184 ? 11.314 1.318 -0.260 1.00 89.81 184 VAL A CA 1
ATOM 1381 C C . VAL A 1 184 ? 10.382 1.752 -1.393 1.00 89.81 184 VAL A C 1
ATOM 1383 O O . VAL A 1 184 ? 10.749 1.635 -2.561 1.00 89.81 184 VAL A O 1
ATOM 1386 N N . MET A 1 185 ? 9.208 2.302 -1.072 1.00 89.12 185 MET A N 1
ATOM 1387 C CA . MET A 1 185 ? 8.272 2.824 -2.070 1.00 89.12 185 MET A CA 1
ATOM 1388 C C . MET A 1 185 ? 8.834 4.075 -2.768 1.00 89.12 185 MET A C 1
ATOM 1390 O O . MET A 1 185 ? 8.763 4.177 -3.989 1.00 89.12 185 MET A O 1
ATOM 1394 N N . SER A 1 186 ? 9.462 4.992 -2.026 1.00 85.56 186 SER A N 1
ATOM 1395 C CA . SER A 1 186 ? 10.131 6.183 -2.568 1.00 85.56 186 SER A CA 1
ATOM 1396 C C . SER A 1 186 ? 11.259 5.812 -3.533 1.00 85.56 186 SER A C 1
ATOM 1398 O O . SER A 1 186 ? 11.311 6.323 -4.653 1.00 85.56 186 SER A O 1
ATOM 1400 N N . GLY A 1 187 ? 12.125 4.864 -3.167 1.00 87.31 187 GLY A N 1
ATOM 1401 C CA . GLY A 1 187 ? 13.192 4.403 -4.054 1.00 87.31 187 GLY A CA 1
ATOM 1402 C C . GLY A 1 187 ? 12.686 3.619 -5.260 1.00 87.31 187 GLY A C 1
ATOM 1403 O O . GLY A 1 187 ? 13.243 3.759 -6.349 1.00 87.31 187 GLY A O 1
ATOM 1404 N N . TRP A 1 188 ? 11.599 2.854 -5.103 1.00 88.81 188 TRP A N 1
ATOM 1405 C CA . TRP A 1 188 ? 10.901 2.237 -6.229 1.00 88.81 188 TRP A CA 1
ATOM 1406 C C . TRP A 1 188 ? 10.417 3.287 -7.236 1.00 88.81 188 TRP A C 1
ATOM 1408 O O . TRP A 1 188 ? 10.720 3.168 -8.421 1.00 88.81 188 TRP A O 1
ATOM 1418 N N . TRP A 1 189 ? 9.720 4.333 -6.775 1.00 84.38 189 TRP A N 1
ATOM 1419 C CA . TRP A 1 189 ? 9.246 5.427 -7.631 1.00 84.38 189 TRP A CA 1
ATOM 1420 C C . TRP A 1 189 ? 10.396 6.222 -8.257 1.00 84.38 189 TRP A C 1
ATOM 1422 O O . TRP A 1 189 ? 10.365 6.483 -9.458 1.00 84.38 189 TRP A O 1
ATOM 1432 N N . THR A 1 190 ? 11.437 6.535 -7.482 1.00 83.75 190 THR A N 1
ATOM 1433 C CA . THR A 1 190 ? 12.634 7.264 -7.943 1.00 83.75 190 THR A CA 1
ATOM 1434 C C . THR A 1 190 ? 13.336 6.535 -9.090 1.00 83.75 190 THR A C 1
ATOM 1436 O O . THR A 1 190 ? 13.715 7.144 -10.088 1.00 83.75 190 THR A O 1
ATOM 1439 N N . LEU A 1 191 ? 13.473 5.211 -8.985 1.00 87.00 191 LEU A N 1
ATOM 1440 C CA . LEU A 1 191 ? 14.038 4.368 -10.042 1.00 87.00 191 LEU A CA 1
ATOM 1441 C C . LEU A 1 191 ? 12.986 3.931 -11.079 1.00 87.00 191 LEU A C 1
ATOM 1443 O O . LEU A 1 191 ? 13.326 3.292 -12.074 1.00 87.00 191 LEU A O 1
ATOM 1447 N N . GLY A 1 192 ? 11.716 4.292 -10.881 1.00 82.25 192 GLY A N 1
ATOM 1448 C CA . GLY A 1 192 ? 10.575 3.855 -11.682 1.00 82.25 192 GLY A CA 1
ATOM 1449 C C . GLY A 1 192 ? 10.711 4.203 -13.161 1.00 82.25 192 GLY A C 1
ATOM 1450 O O . GLY A 1 192 ? 10.357 3.384 -14.003 1.00 82.25 192 GLY A O 1
ATOM 1451 N N . LEU A 1 193 ? 11.307 5.354 -13.491 1.00 81.19 193 LEU A N 1
ATOM 1452 C CA . LEU A 1 193 ? 11.587 5.748 -14.877 1.00 81.19 193 LEU A CA 1
ATOM 1453 C C . LEU A 1 193 ? 12.613 4.819 -15.555 1.00 81.19 193 LEU A C 1
ATOM 1455 O O . LEU A 1 193 ? 12.429 4.431 -16.709 1.00 81.19 193 LEU A O 1
ATOM 1459 N N . LEU A 1 194 ? 13.660 4.408 -14.828 1.00 84.88 194 LEU A N 1
ATOM 1460 C CA . LEU A 1 194 ? 14.661 3.452 -15.317 1.00 84.88 194 LEU A CA 1
ATOM 1461 C C . LEU A 1 194 ? 14.037 2.065 -15.502 1.00 84.88 194 LEU A C 1
ATOM 1463 O O . LEU A 1 194 ? 14.212 1.441 -16.547 1.00 84.88 194 LEU A O 1
ATOM 1467 N N . TRP A 1 195 ? 13.257 1.594 -14.524 1.00 81.69 195 TRP A N 1
ATOM 1468 C CA . TRP A 1 195 ? 12.553 0.311 -14.605 1.00 81.69 195 TRP A CA 1
ATOM 1469 C C . TRP A 1 195 ? 11.516 0.280 -15.732 1.00 81.69 195 TRP A C 1
ATOM 1471 O O . TRP A 1 195 ? 11.409 -0.719 -16.448 1.00 81.69 195 TRP A O 1
ATOM 1481 N N . TRP A 1 196 ? 10.790 1.377 -15.939 1.00 83.19 196 TRP A N 1
ATOM 1482 C CA . TRP A 1 196 ? 9.849 1.550 -17.043 1.00 83.19 196 TRP A CA 1
ATOM 1483 C C . TRP A 1 196 ? 10.558 1.495 -18.403 1.00 83.19 196 TRP A C 1
ATOM 1485 O O . TRP A 1 196 ? 10.131 0.748 -19.282 1.00 83.19 196 TRP A O 1
ATOM 1495 N N . LEU A 1 197 ? 11.701 2.174 -18.562 1.00 82.56 197 LEU A N 1
ATOM 1496 C CA . LEU A 1 197 ? 12.496 2.097 -19.791 1.00 82.56 197 LEU A CA 1
ATOM 1497 C C . LEU A 1 197 ? 13.038 0.676 -20.035 1.00 82.56 197 LEU A C 1
ATOM 1499 O O . LEU A 1 197 ? 12.890 0.135 -21.131 1.00 82.56 197 LEU A O 1
ATOM 1503 N N . ILE A 1 198 ? 13.605 0.036 -19.007 1.00 82.50 198 ILE A N 1
ATOM 1504 C CA . ILE A 1 198 ? 14.128 -1.339 -19.082 1.00 82.50 198 ILE A CA 1
ATOM 1505 C C . ILE A 1 198 ? 13.025 -2.322 -19.497 1.00 82.50 198 ILE A C 1
ATOM 1507 O O . ILE A 1 198 ? 13.237 -3.146 -20.387 1.00 82.50 198 ILE A O 1
ATOM 1511 N N . THR A 1 199 ? 11.839 -2.236 -18.891 1.00 79.25 199 THR A N 1
ATOM 1512 C CA . THR A 1 199 ? 10.709 -3.129 -19.201 1.00 79.25 199 THR A CA 1
ATOM 1513 C C . THR A 1 199 ? 10.112 -2.865 -20.582 1.00 79.25 199 THR A C 1
ATOM 1515 O O . THR A 1 199 ? 9.749 -3.821 -21.272 1.00 79.25 199 THR A O 1
ATOM 1518 N N . LEU A 1 200 ? 10.094 -1.611 -21.044 1.00 80.31 200 LEU A N 1
ATOM 1519 C CA . LEU A 1 200 ? 9.689 -1.243 -22.402 1.00 80.31 200 LEU A CA 1
ATOM 1520 C C . LEU A 1 200 ? 10.650 -1.816 -23.460 1.00 80.31 200 LEU A C 1
ATOM 1522 O O . LEU A 1 200 ? 10.185 -2.331 -24.481 1.00 80.31 200 LEU A O 1
ATOM 1526 N N . VAL A 1 201 ? 11.965 -1.802 -23.201 1.00 80.88 201 VAL A N 1
ATOM 1527 C CA . VAL A 1 201 ? 13.008 -2.362 -24.087 1.00 80.88 201 VAL A CA 1
ATOM 1528 C C . VAL A 1 201 ? 13.022 -3.897 -24.074 1.00 80.88 201 VAL A C 1
ATOM 1530 O O . VAL A 1 201 ? 13.043 -4.514 -25.143 1.00 80.88 201 VAL A O 1
ATOM 1533 N N . LEU A 1 202 ? 12.943 -4.538 -22.904 1.00 78.56 202 LEU A N 1
ATOM 1534 C CA . LEU A 1 202 ? 12.917 -6.005 -22.792 1.00 78.56 202 LEU A CA 1
ATOM 1535 C C . LEU A 1 202 ? 11.569 -6.626 -23.196 1.00 78.56 202 LEU A C 1
ATOM 1537 O O . LEU A 1 202 ? 11.527 -7.801 -23.556 1.00 78.56 202 LEU A O 1
ATOM 1541 N N . GLY A 1 203 ? 10.461 -5.884 -23.101 1.00 72.75 203 GLY A N 1
ATOM 1542 C CA . GLY A 1 203 ? 9.104 -6.422 -23.271 1.00 72.75 203 GLY A CA 1
ATOM 1543 C C . GLY A 1 203 ? 8.707 -7.464 -22.212 1.00 72.75 203 GLY A C 1
ATOM 1544 O O . GLY A 1 203 ? 7.754 -8.215 -22.408 1.00 72.75 203 GLY A O 1
ATOM 1545 N N . ARG A 1 204 ? 9.462 -7.556 -21.111 1.00 74.06 204 ARG A N 1
ATOM 1546 C CA . ARG A 1 204 ? 9.214 -8.465 -19.987 1.00 74.06 204 ARG A CA 1
ATOM 1547 C C . ARG A 1 204 ? 9.847 -7.924 -18.711 1.00 74.06 204 ARG A C 1
ATOM 1549 O O . ARG A 1 204 ? 10.894 -7.280 -18.760 1.00 74.06 204 ARG A O 1
ATOM 1556 N N . MET A 1 205 ? 9.262 -8.276 -17.574 1.00 74.00 205 MET A N 1
ATOM 1557 C CA . MET A 1 205 ? 9.854 -8.026 -16.263 1.00 74.00 205 MET A CA 1
ATOM 1558 C C . MET A 1 205 ? 11.068 -8.943 -16.009 1.00 74.00 205 MET A C 1
ATOM 1560 O O . MET A 1 205 ? 10.945 -10.167 -16.130 1.00 74.00 205 MET A O 1
ATOM 1564 N N . PRO A 1 206 ? 12.245 -8.407 -15.626 1.00 83.12 206 PRO A N 1
ATOM 1565 C CA . PRO A 1 206 ? 13.332 -9.204 -15.064 1.00 83.12 206 PRO A CA 1
ATOM 1566 C C . PRO A 1 206 ? 12.889 -9.911 -13.775 1.00 83.12 206 PRO A C 1
ATOM 1568 O O . PRO A 1 206 ? 12.252 -9.301 -12.919 1.00 83.12 206 PRO A O 1
ATOM 1571 N N . LEU A 1 207 ? 13.2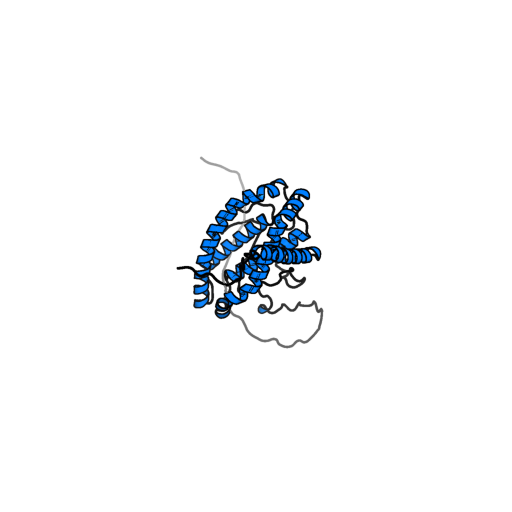73 -11.179 -13.591 1.00 80.31 207 LEU A N 1
ATOM 1572 C CA . LEU A 1 207 ? 12.832 -11.999 -12.450 1.00 80.31 207 LEU A CA 1
ATOM 1573 C C . LEU A 1 207 ? 13.194 -11.375 -11.087 1.00 80.31 207 LEU A C 1
ATOM 1575 O O . LEU A 1 207 ? 12.384 -11.383 -10.164 1.00 80.31 207 LEU A O 1
ATOM 1579 N N . ALA A 1 208 ? 14.393 -10.791 -10.976 1.00 85.38 208 ALA A N 1
ATOM 1580 C CA . ALA A 1 208 ? 14.832 -10.087 -9.770 1.00 85.38 208 ALA A CA 1
ATOM 1581 C C . ALA A 1 208 ? 14.020 -8.806 -9.500 1.00 85.38 208 ALA A C 1
ATOM 1583 O O . ALA A 1 208 ? 13.724 -8.517 -8.343 1.00 85.38 208 ALA A O 1
ATOM 1584 N N . LEU A 1 209 ? 13.625 -8.083 -10.557 1.00 84.75 209 LEU A N 1
ATOM 1585 C CA . LEU A 1 209 ? 12.797 -6.879 -10.459 1.00 84.75 209 LEU A CA 1
ATOM 1586 C C . LEU A 1 209 ? 11.381 -7.238 -10.008 1.00 84.75 209 LEU A C 1
ATOM 1588 O O . LEU A 1 209 ? 10.904 -6.688 -9.021 1.00 84.75 209 LEU A O 1
ATOM 1592 N N . HIS A 1 210 ? 10.752 -8.225 -10.651 1.00 85.19 210 HIS A N 1
ATOM 1593 C CA . HIS A 1 210 ? 9.432 -8.731 -10.269 1.00 85.19 210 HIS A CA 1
ATOM 1594 C C . HIS A 1 210 ? 9.406 -9.214 -8.807 1.00 85.19 210 HIS A C 1
ATOM 1596 O O . HIS A 1 210 ? 8.562 -8.770 -8.034 1.00 85.19 210 HIS A O 1
ATOM 1602 N N . GLY A 1 211 ? 10.372 -10.041 -8.386 1.00 84.69 211 GLY A N 1
ATOM 1603 C CA . GLY A 1 211 ? 10.448 -10.532 -7.003 1.00 84.69 211 GLY A CA 1
ATOM 1604 C C . GLY A 1 211 ? 10.654 -9.426 -5.958 1.00 84.69 211 GLY A C 1
ATOM 1605 O O . GLY A 1 211 ? 10.032 -9.461 -4.898 1.00 84.69 211 GLY A O 1
ATOM 1606 N N . ALA A 1 212 ? 11.478 -8.416 -6.258 1.00 87.25 212 ALA A N 1
ATOM 1607 C CA . ALA A 1 212 ? 11.676 -7.265 -5.375 1.00 87.25 212 ALA A CA 1
ATOM 1608 C C . ALA A 1 212 ? 10.436 -6.354 -5.317 1.00 87.25 212 ALA A C 1
ATOM 1610 O O . ALA A 1 212 ? 10.030 -5.933 -4.238 1.00 87.25 212 ALA A O 1
ATOM 1611 N N . SER A 1 213 ? 9.785 -6.101 -6.454 1.00 86.19 213 SER A N 1
ATOM 1612 C CA . SER A 1 213 ? 8.556 -5.294 -6.529 1.00 86.19 213 SER A CA 1
ATOM 1613 C C . SER A 1 213 ? 7.404 -5.964 -5.778 1.00 86.19 213 SER A C 1
ATOM 1615 O O . SER A 1 213 ? 6.688 -5.310 -5.025 1.00 86.19 213 SER A O 1
ATOM 1617 N N . ALA A 1 214 ? 7.265 -7.287 -5.918 1.00 86.62 214 ALA A N 1
ATOM 1618 C CA . ALA A 1 214 ? 6.289 -8.083 -5.181 1.00 86.62 214 ALA A CA 1
ATOM 1619 C C . ALA A 1 214 ? 6.552 -8.050 -3.666 1.00 86.62 214 ALA A C 1
ATOM 1621 O O . ALA A 1 214 ? 5.612 -7.907 -2.886 1.00 86.62 214 ALA A O 1
ATOM 1622 N N . ALA A 1 215 ? 7.819 -8.114 -3.238 1.00 87.25 215 ALA A N 1
ATOM 1623 C CA . ALA A 1 215 ? 8.196 -7.981 -1.830 1.00 87.25 215 ALA A CA 1
ATOM 1624 C C . ALA A 1 215 ? 7.898 -6.585 -1.266 1.00 87.25 215 ALA A C 1
ATOM 1626 O O . ALA A 1 215 ? 7.318 -6.477 -0.185 1.00 87.25 215 ALA A O 1
ATOM 1627 N N . ALA A 1 216 ? 8.239 -5.531 -2.013 1.00 87.94 216 ALA A N 1
ATOM 1628 C CA . ALA A 1 216 ? 7.955 -4.145 -1.657 1.00 87.94 216 ALA A CA 1
ATOM 1629 C C . ALA A 1 216 ? 6.444 -3.897 -1.518 1.00 87.94 216 ALA A C 1
ATOM 1631 O O . ALA A 1 216 ? 5.996 -3.416 -0.477 1.00 87.94 216 ALA A O 1
ATOM 1632 N N . LEU A 1 217 ? 5.649 -4.310 -2.513 1.00 88.19 217 LEU A N 1
ATOM 1633 C CA . LEU A 1 217 ? 4.189 -4.200 -2.480 1.00 88.19 217 LEU A CA 1
ATOM 1634 C C . LEU A 1 217 ? 3.584 -5.001 -1.322 1.00 88.19 217 LEU A C 1
ATOM 1636 O O . LEU A 1 217 ? 2.732 -4.493 -0.600 1.00 88.19 217 LEU A O 1
ATOM 1640 N N . ARG A 1 218 ? 4.050 -6.235 -1.095 1.00 89.06 218 ARG A N 1
ATOM 1641 C CA . ARG A 1 218 ? 3.606 -7.073 0.027 1.00 89.06 218 ARG A CA 1
ATOM 1642 C C . ARG A 1 218 ? 3.894 -6.422 1.376 1.00 89.06 218 ARG A C 1
ATOM 1644 O O . ARG A 1 218 ? 3.043 -6.468 2.261 1.00 89.06 218 ARG A O 1
ATOM 1651 N N . TYR A 1 219 ? 5.081 -5.846 1.549 1.00 88.62 219 TYR A N 1
ATOM 1652 C CA . TYR A 1 219 ? 5.453 -5.181 2.793 1.00 88.62 219 TYR A CA 1
ATOM 1653 C C . TYR A 1 219 ? 4.613 -3.923 3.030 1.00 88.62 219 TYR A C 1
ATOM 1655 O O . TYR A 1 219 ? 4.063 -3.764 4.117 1.00 88.62 219 TYR A O 1
ATOM 1663 N N . HIS A 1 220 ? 4.434 -3.098 1.994 1.00 89.62 220 HIS A N 1
ATOM 1664 C CA . HIS A 1 220 ? 3.547 -1.934 2.015 1.00 89.62 220 HIS A CA 1
ATOM 1665 C C . HIS A 1 220 ? 2.113 -2.318 2.401 1.00 89.62 220 HIS A C 1
ATOM 1667 O O . HIS A 1 220 ? 1.583 -1.800 3.378 1.00 89.62 220 HIS A O 1
ATOM 1673 N N . LEU A 1 221 ? 1.513 -3.309 1.734 1.00 88.50 221 LEU A N 1
ATOM 1674 C CA . LEU A 1 221 ? 0.152 -3.763 2.045 1.00 88.50 221 LEU A CA 1
ATOM 1675 C C . LEU A 1 221 ? 0.025 -4.360 3.454 1.00 88.50 221 LEU A C 1
ATOM 1677 O O . LEU A 1 221 ? -1.016 -4.198 4.084 1.00 88.50 221 LEU A O 1
ATOM 1681 N N . ARG A 1 222 ? 1.066 -5.014 3.990 1.00 88.50 222 ARG A N 1
ATOM 1682 C CA . ARG A 1 222 ? 1.090 -5.465 5.395 1.00 88.50 222 ARG A CA 1
ATOM 1683 C C . ARG A 1 222 ? 1.183 -4.295 6.376 1.00 88.50 222 ARG A C 1
ATOM 1685 O O . ARG A 1 222 ? 0.505 -4.327 7.400 1.00 88.50 222 ARG A O 1
ATOM 1692 N N . ALA A 1 223 ? 1.972 -3.264 6.069 1.00 87.00 223 ALA A N 1
ATOM 1693 C CA . ALA A 1 223 ? 2.029 -2.040 6.866 1.00 87.00 223 ALA A CA 1
ATOM 1694 C C . ALA A 1 223 ? 0.679 -1.298 6.844 1.00 87.00 223 ALA A C 1
ATOM 1696 O O . ALA A 1 223 ? 0.169 -0.949 7.907 1.00 87.00 223 ALA A O 1
ATOM 1697 N N . SER A 1 224 ? 0.041 -1.172 5.676 1.00 88.12 224 SER A N 1
ATOM 1698 C CA . SER A 1 224 ? -1.321 -0.639 5.531 1.00 88.12 224 SER A CA 1
ATOM 1699 C C . SER A 1 224 ? -2.367 -1.497 6.254 1.00 88.12 224 SER A C 1
ATOM 1701 O O . SER A 1 224 ? -3.217 -0.949 6.947 1.00 88.12 224 SER A O 1
ATOM 1703 N N . ALA A 1 225 ? -2.300 -2.834 6.186 1.00 87.00 225 ALA A N 1
ATOM 1704 C CA . ALA A 1 225 ? -3.207 -3.723 6.926 1.00 87.00 225 ALA A CA 1
ATOM 1705 C C . ALA A 1 225 ? -3.078 -3.553 8.446 1.00 87.00 225 ALA A C 1
ATOM 1707 O O . ALA A 1 225 ? -4.081 -3.541 9.159 1.00 87.00 225 ALA A O 1
ATOM 1708 N N . TYR A 1 226 ? -1.847 -3.407 8.944 1.00 87.50 226 TYR A N 1
ATOM 1709 C CA . TYR A 1 226 ? -1.584 -3.121 10.350 1.00 87.50 226 TYR A CA 1
ATOM 1710 C C . TYR A 1 226 ? -2.122 -1.733 10.727 1.00 87.50 226 TYR A C 1
ATOM 1712 O O . TYR A 1 226 ? -2.858 -1.612 11.704 1.00 87.50 226 TYR A O 1
ATOM 1720 N N . TRP A 1 227 ? -1.826 -0.697 9.936 1.00 87.69 227 TRP A N 1
ATOM 1721 C CA . TRP A 1 227 ? -2.297 0.671 10.170 1.00 87.69 227 TRP A CA 1
ATOM 1722 C C . TRP A 1 227 ? -3.829 0.791 10.164 1.00 87.69 227 TRP A C 1
ATOM 1724 O O . TRP A 1 227 ? -4.390 1.413 11.059 1.00 87.69 227 TRP A O 1
ATOM 1734 N N . LEU A 1 228 ? -4.510 0.120 9.230 1.00 86.94 228 LEU A N 1
ATOM 1735 C CA . LEU A 1 228 ? -5.976 0.064 9.114 1.00 86.94 228 LEU A CA 1
ATOM 1736 C C . LEU A 1 228 ? -6.637 -0.951 10.071 1.00 86.94 228 LEU A C 1
ATOM 1738 O O . LEU A 1 228 ? -7.818 -1.257 9.929 1.00 86.94 228 LEU A O 1
ATOM 1742 N N . LEU A 1 229 ? -5.891 -1.484 11.045 1.00 86.69 229 LEU A N 1
ATOM 1743 C CA . LEU A 1 229 ? -6.358 -2.433 12.062 1.00 86.69 229 LEU A CA 1
ATOM 1744 C C . LEU A 1 229 ? -6.927 -3.770 11.524 1.00 86.69 229 LEU A C 1
ATOM 1746 O O . LEU A 1 229 ? -7.562 -4.509 12.274 1.00 86.69 229 LEU A O 1
ATOM 1750 N N . LEU A 1 230 ? -6.661 -4.126 10.264 1.00 84.56 230 LEU A N 1
ATOM 1751 C CA . LEU A 1 230 ? -7.154 -5.355 9.620 1.00 84.56 230 LEU A CA 1
ATOM 1752 C C . LEU A 1 230 ? -6.449 -6.633 10.098 1.00 84.56 230 LEU A C 1
ATOM 1754 O O . LEU A 1 230 ? -7.012 -7.718 9.989 1.00 84.56 230 LEU A O 1
ATOM 1758 N N . THR A 1 231 ? -5.232 -6.515 10.629 1.00 83.19 231 THR A N 1
ATOM 1759 C CA . THR A 1 231 ? -4.480 -7.619 11.248 1.00 83.19 231 THR A CA 1
ATOM 1760 C C . THR A 1 231 ? -3.825 -7.149 12.549 1.00 83.19 231 THR A C 1
ATOM 1762 O O . THR A 1 231 ? -3.419 -5.987 12.617 1.00 83.19 231 THR A O 1
ATOM 1765 N N . PRO A 1 232 ? -3.684 -7.986 13.594 1.00 79.69 232 PRO A N 1
ATOM 1766 C CA . PRO A 1 232 ? -2.803 -7.694 14.727 1.00 79.69 232 PRO A CA 1
ATOM 1767 C C . PRO A 1 232 ? -1.311 -7.893 14.398 1.00 79.69 232 PRO A C 1
ATOM 1769 O O . PRO A 1 232 ? -0.469 -7.302 15.072 1.00 79.69 232 PRO A O 1
ATOM 1772 N N . ALA A 1 233 ? -0.980 -8.706 13.387 1.00 81.00 233 ALA A N 1
ATOM 1773 C CA . ALA A 1 233 ? 0.384 -9.153 13.106 1.00 81.00 233 ALA A CA 1
ATOM 1774 C C . ALA A 1 233 ? 1.277 -8.013 12.598 1.00 81.00 233 ALA A C 1
ATOM 1776 O O . ALA A 1 233 ? 0.935 -7.315 11.640 1.00 81.00 233 ALA A O 1
ATOM 1777 N N . TYR A 1 234 ? 2.441 -7.829 13.222 1.00 80.81 234 TYR A N 1
ATOM 1778 C CA . TYR A 1 234 ? 3.372 -6.765 12.836 1.00 80.81 234 TYR A CA 1
ATOM 1779 C C . TYR A 1 234 ? 4.007 -7.069 11.462 1.00 80.81 234 TYR A C 1
ATOM 1781 O O . TYR A 1 234 ? 4.366 -8.224 11.210 1.00 80.81 234 TYR A O 1
ATOM 1789 N N . PRO A 1 235 ? 4.192 -6.082 10.560 1.00 82.56 235 PRO A N 1
ATOM 1790 C CA . PRO A 1 235 ? 4.784 -6.307 9.239 1.00 82.56 235 PRO A CA 1
ATOM 1791 C C . PRO A 1 235 ? 6.245 -6.787 9.330 1.00 82.56 235 PRO A C 1
ATOM 1793 O O . PRO A 1 235 ? 7.193 -6.007 9.435 1.00 82.56 235 PRO A O 1
ATOM 1796 N N . LYS A 1 236 ? 6.416 -8.111 9.254 1.00 81.88 236 LYS A N 1
ATOM 1797 C CA . LYS A 1 236 ? 7.695 -8.841 9.222 1.00 81.88 236 LYS A CA 1
ATOM 1798 C C . LYS A 1 236 ? 7.943 -9.449 7.827 1.00 81.88 236 LYS A C 1
ATOM 1800 O O . LYS A 1 236 ? 7.090 -9.381 6.936 1.00 81.88 236 LYS A O 1
ATOM 1805 N N . ARG A 1 237 ? 9.108 -10.092 7.653 1.00 81.12 237 ARG A N 1
ATOM 1806 C CA . ARG A 1 237 ? 9.525 -10.814 6.427 1.00 81.12 237 ARG A CA 1
ATOM 1807 C C . ARG A 1 237 ? 9.625 -9.921 5.174 1.00 81.12 237 ARG A C 1
ATOM 1809 O O . ARG A 1 237 ? 9.041 -10.214 4.129 1.00 81.12 237 ARG A O 1
ATOM 1816 N N . PHE A 1 238 ? 10.377 -8.821 5.281 1.00 81.19 238 PHE A N 1
ATOM 1817 C CA . PHE A 1 238 ? 10.635 -7.902 4.161 1.00 81.19 238 PHE A CA 1
ATOM 1818 C C . PHE A 1 238 ? 11.388 -8.576 2.995 1.00 81.19 238 PHE A C 1
ATOM 1820 O O . PHE A 1 238 ? 10.961 -8.482 1.849 1.00 81.19 238 PHE A O 1
ATOM 1827 N N . PHE A 1 239 ? 12.449 -9.340 3.280 1.00 81.31 239 PHE A N 1
ATOM 1828 C CA . PHE A 1 239 ? 13.303 -9.994 2.271 1.00 81.31 239 PHE A CA 1
ATOM 1829 C C . PHE A 1 239 ? 12.762 -11.328 1.708 1.00 81.31 239 PHE A C 1
ATOM 1831 O O . PHE A 1 239 ? 13.538 -12.131 1.181 1.00 81.31 239 PHE A O 1
ATOM 1838 N N . GLY A 1 240 ? 11.450 -11.560 1.806 1.00 78.31 240 GLY A N 1
ATOM 1839 C CA . GLY A 1 240 ? 10.789 -12.805 1.402 1.00 78.31 240 GLY A CA 1
ATOM 1840 C C . GLY A 1 240 ? 10.495 -13.751 2.565 1.00 78.31 240 GLY A C 1
ATOM 1841 O O . GLY A 1 240 ? 10.642 -13.384 3.730 1.00 78.31 240 GLY A O 1
ATOM 1842 N N . ASP A 1 241 ? 10.037 -14.954 2.234 1.00 78.44 241 ASP A N 1
ATOM 1843 C CA . ASP A 1 241 ? 9.710 -16.012 3.192 1.00 78.44 241 ASP A CA 1
ATOM 1844 C C . ASP A 1 241 ? 10.840 -17.042 3.310 1.00 78.44 241 ASP A C 1
ATOM 1846 O O . ASP A 1 241 ? 11.674 -17.190 2.415 1.00 78.44 241 ASP A O 1
ATOM 1850 N N . GLU A 1 242 ? 10.866 -17.759 4.430 1.00 66.56 242 GLU A N 1
ATOM 1851 C CA . GLU A 1 242 ? 11.863 -18.794 4.702 1.00 66.56 242 GLU A CA 1
ATOM 1852 C C . GLU A 1 242 ? 11.379 -20.154 4.173 1.00 66.56 242 GLU A C 1
ATOM 1854 O O . GLU A 1 242 ? 10.215 -20.515 4.394 1.00 66.56 242 GLU A O 1
ATOM 1859 N N . PRO A 1 243 ? 12.236 -20.925 3.474 1.00 55.34 243 PRO A N 1
ATOM 1860 C CA . PRO A 1 243 ? 11.863 -22.228 2.935 1.00 55.34 243 PRO A CA 1
ATOM 1861 C C . PRO A 1 243 ? 11.609 -23.222 4.077 1.00 55.34 243 PRO A C 1
ATOM 1863 O O . PRO A 1 243 ? 12.544 -23.761 4.661 1.00 55.34 243 PRO A O 1
ATOM 1866 N N . GLY A 1 244 ? 10.331 -23.448 4.389 1.00 53.88 244 GLY A N 1
ATOM 1867 C CA . GLY A 1 244 ? 9.875 -24.367 5.439 1.00 53.88 244 GLY A CA 1
ATOM 1868 C C . GLY A 1 244 ? 8.748 -23.822 6.323 1.00 53.88 244 GLY A C 1
ATOM 1869 O O . GLY A 1 244 ? 8.045 -24.614 6.937 1.00 53.88 244 GLY A O 1
ATOM 1870 N N . VAL A 1 245 ? 8.521 -22.500 6.359 1.00 52.56 245 VAL A N 1
ATOM 1871 C CA . VAL A 1 245 ? 7.542 -21.859 7.271 1.00 52.56 245 VAL A CA 1
ATOM 1872 C C . VAL A 1 245 ? 6.311 -21.320 6.523 1.00 52.56 245 VAL A C 1
ATOM 1874 O O . VAL A 1 245 ? 5.898 -20.168 6.699 1.00 52.56 245 VAL A O 1
ATOM 1877 N N . THR A 1 246 ? 5.752 -22.160 5.653 1.00 53.19 246 THR A N 1
ATOM 1878 C CA . THR A 1 246 ? 4.471 -21.955 4.955 1.00 53.19 246 THR A CA 1
ATOM 1879 C C . THR A 1 246 ? 3.694 -23.258 4.943 1.00 53.19 246 THR A C 1
ATOM 1881 O O . THR A 1 246 ? 4.276 -24.291 4.603 1.00 53.19 246 THR A O 1
ATOM 1884 N N . ASP A 1 247 ? 2.398 -23.197 5.251 1.00 51.12 247 ASP A N 1
ATOM 1885 C CA . ASP A 1 247 ? 1.522 -24.366 5.264 1.00 51.12 247 ASP A CA 1
ATOM 1886 C C . ASP A 1 247 ? 1.601 -25.163 3.950 1.00 51.12 247 ASP A C 1
ATOM 1888 O O . ASP A 1 247 ? 1.525 -24.573 2.864 1.00 51.12 247 ASP A O 1
ATOM 1892 N N . PRO A 1 248 ? 1.695 -26.507 4.008 1.00 52.06 248 PRO A N 1
ATOM 1893 C CA . PRO A 1 248 ? 1.778 -27.343 2.809 1.00 52.06 248 PRO A CA 1
ATOM 1894 C C . PRO A 1 248 ? 0.530 -27.239 1.913 1.00 52.06 248 PRO A C 1
ATOM 1896 O O . PRO A 1 248 ? 0.598 -27.588 0.736 1.00 52.06 248 PRO A O 1
ATOM 1899 N N . VAL A 1 249 ? -0.582 -26.729 2.452 1.00 49.28 249 VAL A N 1
ATOM 1900 C CA . VAL A 1 249 ? -1.877 -26.557 1.775 1.00 49.28 249 VAL A CA 1
ATOM 1901 C C . VAL A 1 249 ? -1.933 -25.286 0.907 1.00 49.28 249 VAL A C 1
ATOM 1903 O O . VAL A 1 249 ? -2.725 -25.215 -0.027 1.00 49.28 249 VAL A O 1
ATOM 1906 N N . GLU A 1 250 ? -1.099 -24.271 1.161 1.00 52.00 250 GLU A N 1
ATOM 1907 C CA . GLU A 1 250 ? -1.342 -22.905 0.664 1.00 52.00 250 GLU A CA 1
ATOM 1908 C C . GLU A 1 250 ? -0.540 -22.476 -0.585 1.00 52.00 250 GLU A C 1
ATOM 1910 O O . GLU A 1 250 ? -0.305 -21.285 -0.803 1.00 52.00 250 GLU A O 1
ATOM 1915 N N . ARG A 1 251 ? -0.140 -23.404 -1.464 1.00 52.44 251 ARG A N 1
ATOM 1916 C CA . ARG A 1 251 ? 0.544 -23.071 -2.738 1.00 52.44 251 ARG A CA 1
ATOM 1917 C C . ARG A 1 251 ? -0.418 -22.551 -3.822 1.00 52.44 251 ARG A C 1
ATOM 1919 O O . ARG A 1 251 ? -0.438 -23.052 -4.942 1.00 52.44 251 ARG A O 1
ATOM 1926 N N . TYR A 1 252 ? -1.218 -21.539 -3.496 1.00 54.62 252 TYR A N 1
ATOM 1927 C CA . TYR A 1 252 ? -2.238 -20.980 -4.393 1.00 54.62 252 TYR A CA 1
ATOM 1928 C C . TYR A 1 252 ? -1.684 -20.082 -5.510 1.00 54.62 252 TYR A C 1
ATOM 1930 O O . TYR A 1 252 ? -2.421 -19.749 -6.439 1.00 54.62 252 TYR A O 1
ATOM 1938 N N . SER A 1 253 ? -0.419 -19.651 -5.435 1.00 63.97 253 SER A N 1
ATOM 1939 C CA . SER A 1 253 ? 0.143 -18.686 -6.385 1.00 63.97 253 SER A CA 1
ATOM 1940 C C . SER A 1 253 ? 1.672 -18.739 -6.470 1.00 63.97 253 SER A C 1
ATOM 1942 O O . SER A 1 253 ? 2.341 -19.198 -5.545 1.00 63.97 253 SER A O 1
ATOM 1944 N N . ALA A 1 254 ? 2.245 -18.223 -7.563 1.00 61.31 254 ALA A N 1
ATOM 1945 C CA . ALA A 1 254 ? 3.690 -18.265 -7.846 1.00 61.31 254 ALA A CA 1
ATOM 1946 C C . ALA A 1 254 ? 4.552 -17.487 -6.831 1.00 61.31 254 ALA A C 1
ATOM 1948 O O . ALA A 1 254 ? 5.768 -17.660 -6.775 1.00 61.31 254 ALA A O 1
ATOM 1949 N N . THR A 1 255 ? 3.910 -16.635 -6.033 1.00 63.50 255 THR A N 1
ATOM 1950 C CA . THR A 1 255 ? 4.533 -15.739 -5.052 1.00 63.50 255 THR A CA 1
ATOM 1951 C C . THR A 1 255 ? 4.392 -16.265 -3.610 1.00 63.50 255 THR A C 1
ATOM 1953 O O . THR A 1 255 ? 4.556 -15.517 -2.649 1.00 63.50 255 THR A O 1
ATOM 1956 N N . ARG A 1 256 ? 4.068 -17.556 -3.431 1.00 71.31 256 ARG A N 1
ATOM 1957 C CA . ARG A 1 256 ? 3.786 -18.173 -2.124 1.00 71.31 256 ARG A CA 1
ATOM 1958 C C . ARG A 1 256 ? 4.429 -19.570 -2.012 1.00 71.31 256 ARG A C 1
ATOM 1960 O O . ARG A 1 256 ? 3.900 -20.515 -2.598 1.00 71.31 256 ARG A O 1
ATOM 1967 N N . PRO A 1 257 ? 5.542 -19.737 -1.263 1.00 68.56 257 PRO A N 1
ATOM 1968 C CA . PRO A 1 257 ? 6.328 -18.712 -0.555 1.00 68.56 257 PRO A CA 1
ATOM 1969 C C . PRO A 1 257 ? 7.046 -17.729 -1.496 1.00 68.56 257 PRO A C 1
ATOM 1971 O O . PRO A 1 257 ? 7.527 -18.114 -2.562 1.00 68.56 257 PRO A O 1
ATOM 1974 N N . LEU A 1 258 ? 7.197 -16.468 -1.077 1.00 73.88 258 LEU A N 1
ATOM 1975 C CA . LEU A 1 258 ? 7.953 -15.467 -1.840 1.00 73.88 258 LEU A CA 1
ATOM 1976 C C . LEU A 1 258 ? 9.459 -15.627 -1.574 1.00 73.88 258 LEU A C 1
ATOM 1978 O O . LEU A 1 258 ? 10.006 -15.039 -0.641 1.00 73.88 258 LEU A O 1
ATOM 1982 N N . LEU A 1 259 ? 10.141 -16.420 -2.402 1.00 77.81 259 LEU A N 1
ATOM 1983 C CA . LEU A 1 259 ? 11.587 -16.649 -2.308 1.00 77.81 259 LEU A CA 1
ATOM 1984 C C . LEU A 1 259 ? 12.366 -15.647 -3.178 1.00 77.81 259 LEU A C 1
ATOM 1986 O O . LEU A 1 259 ? 12.326 -15.708 -4.406 1.00 77.81 259 LEU A O 1
ATOM 1990 N N . LEU A 1 260 ? 13.114 -14.728 -2.554 1.00 79.75 260 LEU A N 1
ATOM 1991 C CA . LEU A 1 260 ? 13.930 -13.753 -3.288 1.00 79.75 260 LEU A CA 1
ATOM 1992 C C . LEU A 1 260 ? 15.315 -14.308 -3.630 1.00 79.75 260 LEU A C 1
ATOM 1994 O O . LEU A 1 260 ? 16.083 -14.710 -2.752 1.00 79.75 260 LEU A O 1
ATOM 1998 N N . SER A 1 261 ? 15.674 -14.207 -4.911 1.00 83.81 261 SER A N 1
ATOM 1999 C CA . SER A 1 261 ? 17.050 -14.390 -5.379 1.00 83.81 261 SER A CA 1
ATOM 2000 C C . SER A 1 261 ? 17.996 -13.360 -4.743 1.00 83.81 261 SER A C 1
ATOM 2002 O O . SER A 1 261 ? 17.570 -12.276 -4.334 1.00 83.81 261 SER A O 1
ATOM 2004 N N . ARG A 1 262 ? 19.306 -13.654 -4.706 1.00 85.19 262 ARG A N 1
ATOM 2005 C CA . ARG A 1 262 ? 20.322 -12.705 -4.196 1.00 85.19 262 ARG A CA 1
ATOM 2006 C C . ARG A 1 262 ? 20.219 -11.337 -4.887 1.00 85.19 262 ARG A C 1
ATOM 2008 O O . ARG A 1 262 ? 20.262 -10.317 -4.210 1.00 85.19 262 ARG A O 1
ATOM 2015 N N . GLY A 1 263 ? 20.003 -11.324 -6.206 1.00 83.75 263 GLY A N 1
ATOM 2016 C CA . GLY A 1 263 ? 19.786 -10.095 -6.976 1.00 83.75 263 GLY A CA 1
ATOM 2017 C C . GLY A 1 263 ? 18.534 -9.323 -6.546 1.00 83.75 263 GLY A C 1
ATOM 2018 O O . GLY A 1 263 ? 18.603 -8.112 -6.389 1.00 83.75 263 GLY A O 1
ATOM 2019 N N . GLY A 1 264 ? 17.415 -10.008 -6.276 1.00 82.19 264 GLY A N 1
ATOM 2020 C CA . GLY A 1 264 ? 16.197 -9.368 -5.761 1.00 82.19 264 GLY A CA 1
ATOM 2021 C C . GLY A 1 264 ? 16.388 -8.741 -4.374 1.00 82.19 264 GLY A C 1
ATOM 2022 O O . GLY A 1 264 ? 15.892 -7.646 -4.124 1.00 82.19 264 GLY A O 1
ATOM 2023 N N . LYS A 1 265 ? 17.160 -9.387 -3.486 1.00 87.62 265 LYS A N 1
ATOM 2024 C CA . LYS A 1 265 ? 17.498 -8.824 -2.163 1.00 87.62 265 LYS A CA 1
ATOM 2025 C C . LYS A 1 265 ? 18.362 -7.565 -2.282 1.00 87.62 265 LYS A C 1
ATOM 2027 O O . LYS A 1 265 ? 18.055 -6.568 -1.635 1.00 87.62 265 LYS A O 1
ATOM 2032 N N . TRP A 1 266 ? 19.378 -7.575 -3.148 1.00 90.25 266 TRP A N 1
ATOM 2033 C CA . TRP A 1 266 ? 20.170 -6.376 -3.451 1.00 90.25 266 TRP A CA 1
ATOM 2034 C C . TRP A 1 266 ? 19.335 -5.258 -4.085 1.00 90.25 266 TRP A C 1
ATOM 2036 O O . TRP A 1 266 ? 19.567 -4.091 -3.788 1.00 90.25 266 TRP A O 1
ATOM 2046 N N . LEU A 1 267 ? 18.322 -5.597 -4.886 1.00 88.62 267 LEU A N 1
ATOM 2047 C CA . LEU A 1 267 ? 17.391 -4.617 -5.443 1.00 88.62 267 LEU A CA 1
ATOM 2048 C C . LEU A 1 267 ? 16.535 -3.934 -4.365 1.00 88.62 267 LEU A C 1
ATOM 2050 O O . LEU A 1 267 ? 16.342 -2.727 -4.424 1.00 88.62 267 LEU A O 1
ATOM 2054 N N . LEU A 1 268 ? 16.079 -4.672 -3.347 1.00 87.50 268 LEU A N 1
ATOM 2055 C CA . LEU A 1 268 ? 15.388 -4.077 -2.195 1.00 87.50 268 LEU A CA 1
ATOM 2056 C C . LEU A 1 268 ? 16.295 -3.132 -1.393 1.00 87.50 268 LEU A C 1
ATOM 2058 O O . LEU A 1 268 ? 15.840 -2.073 -0.963 1.00 87.50 268 LEU A O 1
ATOM 2062 N N . VAL A 1 269 ? 17.575 -3.482 -1.219 1.00 90.81 269 VAL A N 1
ATOM 2063 C CA . VAL A 1 269 ? 18.572 -2.587 -0.602 1.00 90.81 269 VAL A CA 1
ATOM 2064 C C . VAL A 1 269 ? 18.770 -1.336 -1.461 1.00 90.81 269 VAL A C 1
ATOM 2066 O O . VAL A 1 269 ? 18.753 -0.229 -0.931 1.00 90.81 269 VAL A O 1
ATOM 2069 N N . LEU A 1 270 ? 18.872 -1.490 -2.785 1.00 91.00 270 LEU A N 1
ATOM 2070 C CA . LEU A 1 270 ? 18.954 -0.375 -3.728 1.00 91.00 270 LEU A CA 1
ATOM 2071 C C . LEU A 1 270 ? 17.723 0.542 -3.639 1.00 91.00 270 LEU A C 1
ATOM 2073 O O . LEU A 1 270 ? 17.889 1.756 -3.674 1.00 91.00 270 LEU A O 1
ATOM 2077 N N . PHE A 1 271 ? 16.511 -0.000 -3.472 1.00 91.25 271 PHE A N 1
ATOM 2078 C CA . PHE A 1 271 ? 15.307 0.811 -3.254 1.00 91.25 271 PHE A CA 1
ATOM 2079 C C . PHE A 1 271 ? 15.379 1.572 -1.930 1.00 91.25 271 PHE A C 1
ATOM 2081 O O . PHE A 1 271 ? 15.104 2.763 -1.902 1.00 91.25 271 PHE A O 1
ATOM 2088 N N . LEU A 1 272 ? 15.803 0.933 -0.839 1.00 90.69 272 LEU A N 1
ATOM 2089 C CA . LEU A 1 272 ? 15.926 1.617 0.448 1.00 90.69 272 LEU A CA 1
ATOM 2090 C C . LEU A 1 272 ? 16.959 2.760 0.384 1.00 90.69 272 LEU A C 1
ATOM 2092 O O . LEU A 1 272 ? 16.662 3.873 0.813 1.00 90.69 272 LEU A O 1
ATOM 2096 N N . VAL A 1 273 ? 18.124 2.527 -0.230 1.00 91.19 273 VAL A N 1
ATOM 2097 C CA . VAL A 1 273 ? 19.159 3.556 -0.448 1.00 91.19 273 VAL A CA 1
ATOM 2098 C C . VAL A 1 273 ? 18.655 4.676 -1.364 1.00 91.19 273 VAL A C 1
ATOM 2100 O O . VAL A 1 273 ? 18.791 5.849 -1.024 1.00 91.19 273 VAL A O 1
ATOM 2103 N N . ALA A 1 274 ? 18.024 4.342 -2.494 1.00 88.62 274 ALA A N 1
ATOM 2104 C CA . ALA A 1 274 ? 17.451 5.328 -3.410 1.00 88.62 274 ALA A CA 1
ATOM 2105 C C . ALA A 1 274 ? 16.340 6.159 -2.747 1.00 88.62 274 ALA A C 1
ATOM 2107 O O . ALA A 1 274 ? 16.242 7.353 -3.010 1.00 88.62 274 ALA A O 1
ATOM 2108 N N . GLY A 1 275 ? 15.550 5.563 -1.849 1.00 85.88 275 GLY A N 1
ATOM 2109 C CA . GLY A 1 275 ? 14.529 6.256 -1.066 1.00 85.88 275 GLY A CA 1
ATOM 2110 C C . GLY A 1 275 ? 15.107 7.260 -0.072 1.00 85.88 275 GLY A C 1
ATOM 2111 O O . GLY A 1 275 ? 14.596 8.374 0.022 1.00 85.88 275 GLY A O 1
ATOM 2112 N N . VAL A 1 276 ? 16.202 6.909 0.615 1.00 88.75 276 VAL A N 1
ATOM 2113 C CA . VAL A 1 276 ? 16.936 7.838 1.498 1.00 88.75 276 VAL A CA 1
ATOM 2114 C C . VAL A 1 276 ? 17.533 8.991 0.683 1.00 88.75 276 VAL A C 1
ATOM 2116 O O . VAL A 1 276 ? 17.351 10.156 1.030 1.00 88.75 276 VAL A O 1
ATOM 2119 N N . VAL A 1 277 ? 18.194 8.681 -0.436 1.00 87.25 277 VAL A N 1
ATOM 2120 C CA . VAL A 1 277 ? 18.837 9.668 -1.324 1.00 87.25 277 VAL A CA 1
ATOM 2121 C C . VAL A 1 277 ? 17.819 10.572 -2.037 1.00 87.25 277 VAL A C 1
ATOM 2123 O O . VAL A 1 277 ? 18.105 11.743 -2.288 1.00 87.25 277 VAL A O 1
ATOM 2126 N N . GLY A 1 278 ? 16.634 10.054 -2.365 1.00 77.94 278 GLY A N 1
ATOM 2127 C CA . GLY A 1 278 ? 15.516 10.832 -2.902 1.00 77.94 278 GLY A CA 1
ATOM 2128 C C . GLY A 1 278 ? 14.880 11.729 -1.839 1.00 77.94 278 GLY A C 1
ATOM 2129 O O . GLY A 1 278 ? 14.711 12.923 -2.069 1.00 77.94 278 GLY A O 1
ATOM 2130 N N . GLY A 1 279 ? 14.601 11.182 -0.651 1.00 67.06 279 GLY A N 1
ATOM 2131 C CA . GLY A 1 279 ? 13.998 11.918 0.464 1.00 67.06 279 GLY A CA 1
ATOM 2132 C C . GLY A 1 279 ? 14.874 13.061 0.988 1.00 67.06 279 GLY A C 1
ATOM 2133 O O . GLY A 1 279 ? 14.378 14.167 1.182 1.00 67.06 279 GLY A O 1
ATOM 2134 N N . GLY A 1 280 ? 16.185 12.837 1.136 1.00 62.34 280 GLY A N 1
ATOM 2135 C CA . GLY A 1 280 ? 17.124 13.847 1.645 1.00 62.34 280 GLY A CA 1
ATOM 2136 C C . GLY A 1 280 ? 17.299 15.084 0.750 1.00 62.34 280 GLY A C 1
ATOM 2137 O O . GLY A 1 280 ? 17.718 16.135 1.233 1.00 62.34 280 GLY A O 1
ATOM 2138 N N . ARG A 1 281 ? 16.937 14.997 -0.540 1.00 58.34 281 ARG A N 1
ATOM 2139 C CA . ARG A 1 281 ? 16.929 16.155 -1.454 1.00 58.34 281 ARG A CA 1
ATOM 2140 C C . ARG A 1 281 ? 15.742 17.096 -1.243 1.00 58.34 281 ARG A C 1
ATOM 2142 O O . ARG A 1 281 ? 15.817 18.245 -1.655 1.00 58.34 281 ARG A O 1
ATOM 2149 N N . GLY A 1 282 ? 14.661 16.639 -0.606 1.00 51.62 282 GLY A N 1
ATOM 2150 C CA . GLY A 1 282 ? 13.493 17.481 -0.323 1.00 51.62 282 GLY A CA 1
ATOM 2151 C C . GLY A 1 282 ? 13.691 18.455 0.845 1.00 51.62 282 GLY A C 1
ATOM 2152 O O . GLY A 1 282 ? 12.942 19.418 0.963 1.00 51.62 282 GLY A O 1
ATOM 2153 N N . SER A 1 283 ? 14.689 18.215 1.703 1.00 49.16 283 SER A N 1
ATOM 2154 C CA . SER A 1 283 ? 14.884 18.924 2.976 1.00 49.16 283 SER A CA 1
ATOM 2155 C C . SER A 1 283 ? 16.082 19.881 3.007 1.00 49.16 283 SER A C 1
ATOM 2157 O O . SER A 1 283 ? 16.402 20.406 4.067 1.00 49.16 283 SER A O 1
ATOM 2159 N N . THR A 1 284 ? 16.766 20.107 1.881 1.00 45.91 284 THR A N 1
ATOM 2160 C CA . THR A 1 284 ? 17.968 20.965 1.790 1.00 45.91 284 THR A CA 1
ATOM 2161 C C . THR A 1 284 ? 17.720 22.266 1.018 1.00 45.91 284 THR A C 1
ATOM 2163 O O . THR A 1 284 ? 18.491 22.656 0.147 1.00 45.91 284 THR A O 1
ATOM 2166 N N . TYR A 1 285 ? 16.664 22.989 1.402 1.00 43.69 285 TYR A N 1
ATOM 2167 C CA . TYR A 1 285 ? 16.563 24.433 1.165 1.00 43.69 285 TYR A CA 1
ATOM 2168 C C . TYR A 1 285 ? 17.041 25.184 2.413 1.00 43.69 285 TYR A C 1
ATOM 2170 O O . TYR A 1 285 ? 16.247 25.748 3.163 1.00 43.69 285 TYR A O 1
ATOM 2178 N N . THR A 1 286 ? 18.354 25.166 2.651 1.00 49.66 286 THR A N 1
ATOM 2179 C CA . THR A 1 286 ? 18.976 26.107 3.590 1.00 49.66 286 THR A CA 1
ATOM 2180 C C . THR A 1 286 ? 18.946 27.485 2.947 1.00 49.66 286 THR A C 1
ATOM 2182 O O . THR A 1 286 ? 19.683 27.739 1.994 1.00 49.66 286 THR A O 1
ATOM 2185 N N . SER A 1 287 ? 18.098 28.372 3.463 1.00 46.03 287 SER A N 1
ATOM 2186 C CA . SER A 1 287 ? 18.179 29.801 3.168 1.00 46.03 287 SER A CA 1
ATOM 2187 C C . SER A 1 287 ? 19.569 30.312 3.562 1.00 46.03 287 SER A C 1
ATOM 2189 O O . SER A 1 287 ? 19.968 30.098 4.711 1.00 46.03 287 SER A O 1
ATOM 2191 N N . PRO A 1 288 ? 20.311 30.998 2.678 1.00 55.12 288 PRO A N 1
ATOM 2192 C CA . PRO A 1 288 ? 21.462 31.774 3.107 1.00 55.12 288 PRO A CA 1
ATOM 2193 C C . PRO A 1 288 ? 20.963 32.865 4.058 1.00 55.12 288 PRO A C 1
ATOM 2195 O O . PRO A 1 288 ? 20.203 33.745 3.652 1.00 55.12 288 PRO A O 1
ATOM 2198 N N . HIS A 1 289 ? 21.355 32.794 5.328 1.00 52.84 289 HIS A N 1
ATOM 2199 C CA . HIS A 1 289 ? 21.250 33.951 6.206 1.00 52.84 289 HIS A CA 1
ATOM 2200 C C . HIS A 1 289 ? 22.298 34.959 5.737 1.00 52.84 289 HIS A C 1
ATOM 2202 O O . HIS A 1 289 ? 23.496 34.727 5.884 1.00 52.84 289 HIS A O 1
ATOM 2208 N N . GLU A 1 290 ? 21.842 36.054 5.131 1.00 50.09 290 GLU A N 1
ATOM 2209 C CA . GLU A 1 290 ? 22.697 37.180 4.766 1.00 50.09 290 GLU A CA 1
ATOM 2210 C C . GLU A 1 290 ? 23.043 37.964 6.040 1.00 50.09 290 GLU A C 1
ATOM 2212 O O . GLU A 1 290 ? 22.402 38.946 6.414 1.00 50.09 290 GLU A O 1
ATOM 2217 N N . GLU A 1 291 ? 24.037 37.446 6.758 1.00 52.03 291 GLU A N 1
ATOM 2218 C CA . GLU A 1 291 ? 24.60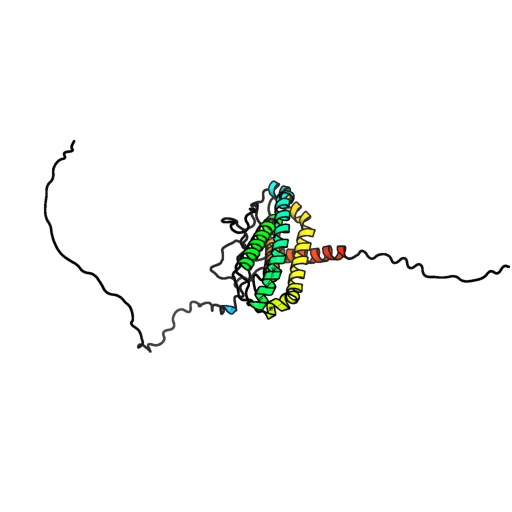3 38.015 7.978 1.00 52.03 291 GLU A CA 1
ATOM 2219 C C . GLU A 1 291 ? 25.425 39.265 7.635 1.00 52.03 291 GLU A C 1
ATOM 2221 O O . GLU A 1 291 ? 26.651 39.241 7.552 1.00 52.03 291 GLU A O 1
ATOM 2226 N N . THR A 1 292 ? 24.731 40.382 7.408 1.00 52.34 292 THR A N 1
ATOM 2227 C CA . THR A 1 292 ? 25.371 41.702 7.342 1.00 52.34 292 THR A CA 1
ATOM 2228 C C . THR A 1 292 ? 25.623 42.193 8.767 1.00 52.34 292 THR A C 1
ATOM 2230 O O . THR A 1 292 ? 24.890 43.033 9.291 1.00 52.34 292 THR A O 1
ATOM 2233 N N . ASP A 1 293 ? 26.641 41.618 9.411 1.00 53.59 293 ASP A N 1
ATOM 2234 C CA . ASP A 1 293 ? 27.134 42.115 10.693 1.00 53.59 293 ASP A CA 1
ATOM 2235 C C . ASP A 1 293 ? 27.751 43.519 10.540 1.00 53.59 293 ASP A C 1
ATOM 2237 O O . ASP A 1 293 ? 28.213 43.967 9.487 1.00 53.59 293 ASP A O 1
ATOM 2241 N N . THR A 1 294 ? 27.681 44.230 11.648 1.00 63.59 294 THR A N 1
ATOM 2242 C CA . THR A 1 294 ? 28.072 45.603 11.895 1.00 63.59 294 THR A CA 1
ATOM 2243 C C . THR A 1 294 ? 29.563 45.885 11.664 1.00 63.59 294 THR A C 1
ATOM 2245 O O . THR A 1 294 ? 30.423 45.075 11.990 1.00 63.59 294 THR A O 1
ATOM 2248 N N . ALA A 1 295 ? 29.880 47.098 11.181 1.00 51.06 295 ALA A N 1
ATOM 2249 C CA . ALA A 1 295 ? 30.770 48.058 11.866 1.00 51.06 295 ALA A CA 1
ATOM 2250 C C . ALA A 1 295 ? 31.336 49.148 10.928 1.00 51.06 295 ALA A C 1
ATOM 2252 O O . ALA A 1 295 ? 32.181 48.876 10.077 1.00 51.06 295 ALA A O 1
ATOM 2253 N N . ARG A 1 296 ? 31.063 50.424 11.238 1.00 51.06 296 ARG A N 1
ATOM 2254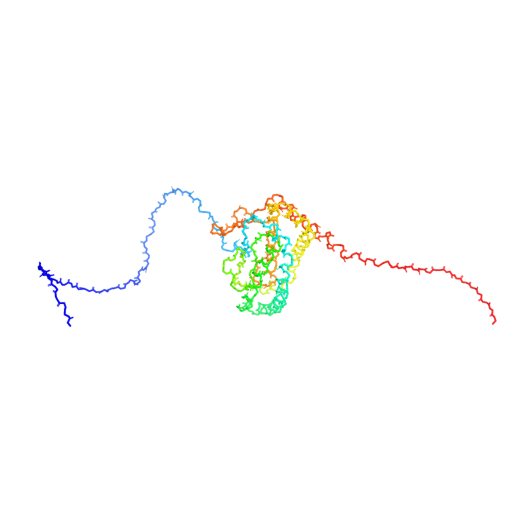 C CA . ARG A 1 296 ? 32.106 51.303 11.811 1.00 51.06 296 ARG A CA 1
ATOM 2255 C C . ARG A 1 296 ? 31.540 52.601 12.418 1.00 51.06 296 ARG A C 1
ATOM 2257 O O . ARG A 1 296 ? 30.446 53.013 12.044 1.00 51.06 296 ARG A O 1
ATOM 2264 N N . PRO A 1 297 ? 32.264 53.234 13.365 1.00 57.22 297 PRO A N 1
ATOM 2265 C CA . PRO A 1 297 ? 31.772 54.378 14.128 1.00 57.22 297 PRO A CA 1
ATOM 2266 C C . PRO A 1 297 ? 32.341 55.732 13.660 1.00 57.22 297 PRO A C 1
ATOM 2268 O O . PRO A 1 297 ? 33.447 55.794 13.128 1.00 57.22 297 PRO A O 1
ATOM 2271 N N . GLY A 1 298 ? 31.662 56.819 14.049 1.00 50.44 298 GLY A N 1
ATOM 2272 C CA . GLY A 1 298 ? 32.341 58.045 14.496 1.00 50.44 298 GLY A CA 1
ATOM 2273 C C . GLY A 1 298 ? 32.169 59.331 13.671 1.00 50.44 298 GLY A C 1
ATOM 2274 O O . GLY A 1 298 ? 32.634 59.426 12.546 1.00 50.44 298 GLY A O 1
ATOM 2275 N N . SER A 1 299 ? 31.678 60.368 14.365 1.00 50.31 299 SER A N 1
ATOM 2276 C CA . SER A 1 299 ? 31.997 61.802 14.193 1.00 50.31 299 SER A CA 1
ATOM 2277 C C . SER A 1 299 ? 31.533 62.577 12.944 1.00 50.31 299 SER A C 1
ATOM 2279 O O . SER A 1 299 ? 32.105 62.464 11.865 1.00 50.31 299 SER A O 1
ATOM 2281 N N . THR A 1 300 ? 30.591 63.506 13.151 1.00 47.00 300 THR A N 1
ATOM 2282 C CA . THR A 1 300 ? 30.723 64.985 12.989 1.00 47.00 300 THR A CA 1
ATOM 2283 C C . THR A 1 300 ? 29.341 65.602 13.304 1.00 47.00 300 THR A C 1
ATOM 2285 O O . THR A 1 300 ? 28.332 65.096 12.838 1.00 47.00 300 THR A O 1
ATOM 2288 N N . ALA A 1 301 ? 29.145 66.500 14.278 1.00 51.56 301 ALA A N 1
ATOM 2289 C CA . ALA A 1 301 ? 29.668 67.862 14.462 1.00 51.56 301 ALA A CA 1
ATOM 2290 C C . ALA A 1 301 ? 29.110 68.883 13.444 1.00 51.56 301 ALA A C 1
ATOM 2292 O O . ALA A 1 301 ? 29.549 68.898 12.299 1.00 51.56 301 ALA A O 1
ATOM 2293 N N . GLY A 1 302 ? 28.222 69.789 13.887 1.00 49.91 302 GLY A N 1
ATOM 2294 C CA . GLY A 1 302 ? 27.858 70.990 13.115 1.00 49.91 302 GLY A CA 1
ATOM 2295 C C . GLY A 1 302 ? 26.473 71.594 13.392 1.00 49.91 302 GLY A C 1
ATOM 2296 O O . GLY A 1 302 ? 25.521 71.174 12.755 1.00 49.91 302 GLY A O 1
ATOM 2297 N N . ARG A 1 303 ? 26.441 72.608 14.276 1.00 44.44 303 ARG A N 1
ATOM 2298 C CA . ARG A 1 303 ? 25.452 73.711 14.419 1.00 44.44 303 ARG A CA 1
ATOM 2299 C C . ARG A 1 303 ? 23.958 73.426 14.208 1.00 44.44 303 ARG A C 1
ATOM 2301 O O . ARG A 1 303 ? 23.510 73.448 13.045 1.00 44.44 303 ARG A O 1
#

Foldseek 3Di:
DDDDDDDDDYDDDDDDDDDDDDDDDDDDDDDDDDDDDDDDDCPDPPPDDPPVVCQPFWDKFAAAWDQADLVCLVCVVVVCVVVVVVLVVLVVVLVVLLVVQLVCCLVPQWGDPVSLQSLQLSLQSVLQSLCSLLVRDRDDDDPDRRDPDPDRIDTDFDGDGHDNVCSVCLVVLLVVLVLLLQLLVQLCVLCVVVQSVVCSVVSIHDNLSSLLSSLSSSSNSSSSCSSSVRHSDRRDDSQFDDVPSFDPPPPPHPVVRSHHDPSNSVVSVSSNVSSVVSVVVVPPPDDPPPPPDDDDDDDDDDD

pLDDT: mean 70.21, std 19.22, range [29.45, 93.69]